Protein 2WCB (pdb70)

Foldseek 3Di:
DDPVVVVVVVLVVLQQVQQCPDDHSFKHFLQSQCVSCCPPCVVLLVQDPDVVLVCVLSPPCVPRRRDIGGVVVVVVSVVSSVVSVVVVVPDD/DDPVVVVVVVLVVLQQVQLCPDDHSFWAFLVSQVVSCCPVCVPLVVQQPDCVLVCVLSPPSPPPRVDIGGVVNVVVSVVSSVVSVVVSVVD

Solvent-accessible surface area: 10183 Å² total; per-residue (Å²): 97,28,153,2,5,93,35,2,88,12,0,3,90,14,0,36,94,7,0,82,136,148,77,146,119,40,30,1,19,18,16,24,1,72,106,0,1,63,138,18,3,40,61,17,33,165,71,21,104,78,66,64,40,46,91,90,2,48,139,35,7,102,66,98,84,88,90,98,1,69,10,85,80,1,7,65,18,7,23,31,2,1,122,14,16,24,173,66,59,85,146,212,103,29,158,3,15,92,34,1,92,7,0,0,77,8,0,30,84,30,1,88,173,129,82,107,114,26,28,1,34,16,38,19,0,40,122,0,1,82,140,17,3,44,40,16,32,162,55,18,104,87,146,61,37,43,84,90,0,53,130,40,10,130,55,93,99,121,98,93,0,72,9,87,70,1,4,64,17,6,24,35,1,0,117,14,14,19,139,80,72,77,115

B-factor: mean 14.99, std 5.26, range [2.0, 58.55]

Secondary structure (DSSP, 8-state):
--HHHHHHHHHHHHHHHHHTSSSSTTEEEHHHHHHHHHHHTHHHHHH---HHHHHHHHTTSSSSTTSEEEHHHHHHHHHHHHHHHHHHHT--/--HHHHHHHHHHHHHHHHHTSSSSTT-B-HHHHHHHHHHHTHHHHHT-S-HHHHHHHTTTTTS-TTS-B-HHHHHHHHHHHHHHHHHHHT-

Nearest PDB structures (foldseek):
  2wcb-assembly1_B  TM=9.880E-01  e=2.697E-14  Homo sapiens
  2wc8-assembly2_C  TM=9.988E-01  e=9.626E-14  Homo sapiens
  2wc8-assembly1_B  TM=8.981E-01  e=1.151E-12  Homo sapiens
  2llt-assembly1_B  TM=8.114E-01  e=7.201E-06  Homo sapiens
  2llu-assembly1_A  TM=7.483E-01  e=4.062E-06  Homo sapiens

Radius of gyration: 16.69 Å; Cα contacts (8 Å, |Δi|>4): 204; chains: 2; bounding box: 38×44×40 Å

Structure (mmCIF, N/CA/C/O backbone):
data_2WCB
#
_entry.id   2WCB
#
_cell.length_a   83.696
_cell.length_b   83.743
_cell.length_c   155.540
_cell.angle_alpha   90.00
_cell.angle_beta   90.00
_cell.angle_gamma   90.00
#
_s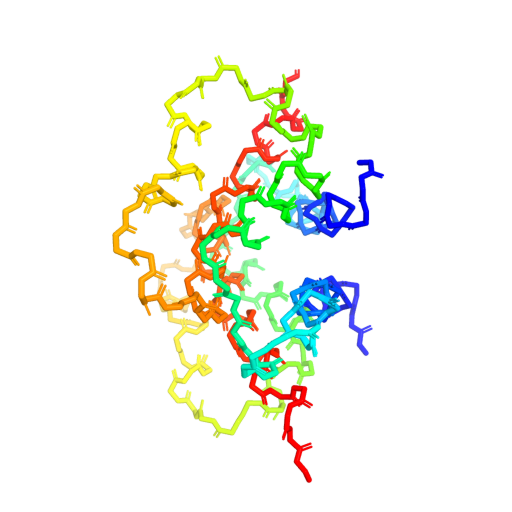ymmetry.space_group_name_H-M   'F 2 2 2'
#
loop_
_entity.id
_entity.type
_entity.pdbx_description
1 polymer 'PROTEIN S100-A12'
2 non-polymer 'ZINC ION'
3 non-polymer 'SODIUM ION'
4 water water
#
loop_
_atom_site.group_PDB
_atom_site.id
_atom_site.type_symbol
_atom_site.label_atom_id
_atom_site.label_alt_id
_atom_site.label_comp_id
_atom_site.label_asym_id
_atom_site.label_entity_id
_atom_site.label_seq_id
_atom_site.pdbx_PDB_ins_code
_atom_site.Cartn_x
_atom_site.Cartn_y
_atom_site.Cartn_z
_atom_site.occupancy
_atom_site.B_iso_or_equiv
_atom_site.auth_seq_id
_atom_site.auth_comp_id
_atom_site.auth_asym_id
_atom_site.auth_atom_id
_atom_site.pdbx_PDB_model_num
ATOM 1 N N . SER A 1 4 ? 12.491 16.828 8.395 1.00 17.28 0 SER A N 1
ATOM 2 C CA . SER A 1 4 ? 12.663 18.315 8.346 1.00 16.56 0 SER A CA 1
ATOM 3 C C . SER A 1 4 ? 13.106 19.036 9.637 1.00 14.59 0 SER A C 1
ATOM 4 O O . SER A 1 4 ? 13.822 19.997 9.503 1.00 15.45 0 SER A O 1
ATOM 7 N N . THR A 1 5 ? 12.682 18.661 10.854 1.00 12.72 1 THR A N 1
ATOM 8 C CA . THR A 1 5 ? 13.331 19.233 12.055 1.00 11.81 1 THR A CA 1
ATOM 9 C C . THR A 1 5 ? 14.659 18.485 12.277 1.00 11.40 1 THR A C 1
ATOM 10 O O . THR A 1 5 ? 14.912 17.431 11.650 1.00 9.98 1 THR A O 1
ATOM 14 N N . LYS A 1 6 ? 15.501 19.011 13.157 1.00 10.90 2 LYS A N 1
ATOM 15 C CA . LYS A 1 6 ? 16.767 18.338 13.462 1.00 11.01 2 LYS A CA 1
ATOM 16 C C . LYS A 1 6 ? 16.547 16.914 14.062 1.00 11.23 2 LYS A C 1
ATOM 17 O O . LYS A 1 6 ? 17.211 15.932 13.684 1.00 11.82 2 LYS A O 1
ATOM 23 N N . LEU A 1 7 ? 15.528 16.775 14.920 1.00 9.74 3 LEU A N 1
ATOM 24 C CA . LEU A 1 7 ? 15.188 15.520 15.489 1.00 11.16 3 LEU A CA 1
ATOM 25 C C . LEU A 1 7 ? 14.782 14.527 14.357 1.00 12.47 3 LEU A C 1
ATOM 26 O O . LEU A 1 7 ? 15.196 13.349 14.405 1.00 10.74 3 LEU A O 1
ATOM 31 N N . GLU A 1 8 ? 13.818 14.967 13.505 1.00 11.99 4 GLU A N 1
ATOM 32 C CA . GLU A 1 8 ? 13.411 14.225 12.317 1.00 13.19 4 GLU A CA 1
ATOM 33 C C . GLU A 1 8 ? 14.560 13.791 11.415 1.00 12.92 4 GLU A C 1
ATOM 34 O O . GLU A 1 8 ? 14.555 12.654 10.947 1.00 12.50 4 GLU A O 1
ATOM 40 N N . GLU A 1 9 ? 15.575 14.653 11.247 1.00 11.59 5 GLU A N 1
ATOM 41 C CA . GLU A 1 9 ? 16.782 14.276 10.487 1.00 12.85 5 GLU A CA 1
ATOM 42 C C . GLU A 1 9 ? 17.578 13.102 11.121 1.00 10.98 5 GLU A C 1
ATOM 43 O O . GLU A 1 9 ? 18.122 12.235 10.423 1.00 10.48 5 GLU A O 1
ATOM 49 N N . HIS A 1 10 ? 17.630 13.066 12.445 1.00 11.40 6 HIS A N 1
ATOM 50 C CA . HIS A 1 10 ? 18.251 11.964 13.134 1.00 10.46 6 HIS A CA 1
ATOM 51 C C . HIS A 1 10 ? 17.403 10.689 12.942 1.00 10.07 6 HIS A C 1
ATOM 52 O O . HIS A 1 10 ? 17.884 9.609 12.676 1.00 9.72 6 HIS A O 1
ATOM 59 N N . LEU A 1 11 ? 16.096 10.819 12.934 1.00 10.70 7 LEU A N 1
ATOM 60 C CA . LEU A 1 11 ? 15.330 9.612 12.719 1.00 11.42 7 LEU A CA 1
ATOM 61 C C . LEU A 1 11 ? 15.544 9.079 11.296 1.00 11.95 7 LEU A C 1
ATOM 62 O O . LEU A 1 11 ? 15.694 7.863 11.075 1.00 12.45 7 LEU A O 1
ATOM 67 N N A GLU A 1 12 ? 15.566 10.022 10.360 0.50 11.90 8 GLU A N 1
ATOM 68 N N B GLU A 1 12 ? 15.553 9.968 10.320 0.50 12.09 8 GLU A N 1
ATOM 69 C CA A GLU A 1 12 ? 15.743 9.797 8.947 0.50 11.99 8 GLU A CA 1
ATOM 70 C CA B GLU A 1 12 ? 15.701 9.552 8.955 0.50 12.53 8 GLU A CA 1
ATOM 71 C C A GLU A 1 12 ? 17.057 9.077 8.690 0.50 11.28 8 GLU A C 1
ATOM 72 C C B GLU A 1 12 ? 17.064 8.928 8.772 0.50 11.48 8 GLU A C 1
ATOM 73 O O A GLU A 1 12 ? 17.156 8.209 7.828 0.50 10.87 8 GLU A O 1
ATOM 74 O O B GLU A 1 12 ? 17.203 7.955 8.054 0.50 11.17 8 GLU A O 1
ATOM 85 N N . GLY A 1 13 ? 18.055 9.488 9.445 1.00 11.46 9 GLY A N 1
ATOM 86 C CA . GLY A 1 13 ? 19.420 9.020 9.298 1.00 11.43 9 GLY A CA 1
ATOM 87 C C . GLY A 1 13 ? 19.579 7.603 9.796 1.00 11.95 9 GLY A C 1
ATOM 88 O O . GLY A 1 13 ? 20.260 6.805 9.155 1.00 14.48 9 GLY A O 1
ATOM 89 N N . ILE A 1 14 ? 18.913 7.289 10.907 1.00 12.50 10 ILE A N 1
ATOM 90 C CA . ILE A 1 14 ? 18.945 6.000 11.514 1.00 12.80 10 ILE A CA 1
ATOM 91 C C . ILE A 1 14 ? 18.259 4.992 10.532 1.00 13.89 10 ILE A C 1
ATOM 92 O O . ILE A 1 14 ? 18.748 3.872 10.285 1.00 13.32 10 ILE A O 1
ATOM 97 N N . VAL A 1 15 ? 17.130 5.401 9.980 1.00 13.01 11 VAL A N 1
ATOM 98 C CA . VAL A 1 15 ? 16.472 4.595 8.934 1.00 13.47 11 VAL A CA 1
ATOM 99 C C . VAL A 1 15 ? 17.333 4.375 7.717 1.00 13.04 11 VAL A C 1
ATOM 100 O O . VAL A 1 15 ? 17.406 3.254 7.181 1.00 14.93 11 VAL A O 1
ATOM 104 N N . ASN A 1 16 ? 18.053 5.411 7.307 1.00 14.19 12 ASN A N 1
ATOM 105 C CA . ASN A 1 16 ? 18.980 5.297 6.202 1.00 14.59 12 ASN A CA 1
ATOM 106 C C . ASN A 1 16 ? 20.077 4.275 6.473 1.00 15.54 12 ASN A C 1
ATOM 107 O O . ASN A 1 16 ? 20.354 3.414 5.617 1.00 15.00 12 ASN A O 1
ATOM 112 N N . ILE A 1 17 ? 20.715 4.374 7.649 1.00 15.36 13 ILE A N 1
ATOM 113 C CA . ILE A 1 17 ? 21.716 3.428 8.030 1.00 15.46 13 ILE A CA 1
ATOM 114 C C . ILE A 1 17 ? 21.209 1.988 8.004 1.00 14.92 13 ILE A C 1
ATOM 115 O O . ILE A 1 17 ? 21.830 1.139 7.412 1.00 14.91 13 ILE A O 1
ATOM 120 N N . PHE A 1 18 ? 20.077 1.721 8.618 1.00 13.79 14 PHE A N 1
ATOM 121 C CA . PHE A 1 18 ? 19.456 0.407 8.541 1.00 14.21 14 PHE A CA 1
ATOM 122 C C . PHE A 1 18 ? 19.348 -0.072 7.101 1.00 13.68 14 PHE A C 1
ATOM 123 O O . PHE A 1 18 ? 19.769 -1.197 6.772 1.00 12.77 14 PHE A O 1
ATOM 131 N N . HIS A 1 19 ? 18.842 0.797 6.228 1.00 13.62 15 HIS A N 1
ATOM 132 C CA . HIS A 1 19 ? 18.650 0.459 4.836 1.00 13.62 15 HIS A CA 1
ATOM 133 C C . HIS A 1 19 ? 19.898 0.119 4.077 1.00 13.96 15 HIS A C 1
ATOM 134 O O . HIS A 1 19 ? 19.855 -0.722 3.192 1.00 13.51 15 HIS A O 1
ATOM 141 N N A GLN A 1 20 ? 20.993 0.780 4.430 0.50 13.71 16 GLN A N 1
ATOM 142 N N B GLN A 1 20 ? 21.000 0.798 4.398 0.50 13.58 16 GLN A N 1
ATOM 143 C CA A GLN A 1 20 ? 22.255 0.545 3.794 0.50 13.96 16 GLN A CA 1
ATOM 144 C CA B GLN A 1 20 ? 22.253 0.521 3.742 0.50 13.71 16 GLN A CA 1
ATOM 145 C C A GLN A 1 20 ? 22.755 -0.882 4.017 0.50 14.14 16 GLN A C 1
ATOM 146 C C B GLN A 1 20 ? 22.589 -0.962 3.902 0.50 14.01 16 GLN A C 1
ATOM 147 O O A GLN A 1 20 ? 23.623 -1.335 3.293 0.50 13.83 16 GLN A O 1
ATOM 148 O O B GLN A 1 20 ? 23.120 -1.561 2.981 0.50 14.09 16 GLN A O 1
ATOM 159 N N . TYR A 1 21 ? 22.241 -1.541 5.054 1.00 14.13 17 TYR A N 1
ATOM 160 C CA . TYR A 1 21 ? 22.510 -2.974 5.328 1.00 14.03 17 TYR A CA 1
ATOM 161 C C . TYR A 1 21 ? 21.378 -3.885 4.897 1.00 13.20 17 TYR A C 1
ATOM 162 O O . TYR A 1 21 ? 21.630 -4.961 4.359 1.00 13.13 17 TYR A O 1
ATOM 171 N N . SER A 1 22 ? 20.137 -3.488 5.140 1.00 13.02 18 SER A N 1
ATOM 172 C CA . SER A 1 22 ? 19.023 -4.347 4.755 1.00 13.46 18 SER A CA 1
ATOM 173 C C . SER A 1 22 ? 18.932 -4.604 3.223 1.00 12.90 18 SER A C 1
ATOM 174 O O . SER A 1 22 ? 18.562 -5.708 2.811 1.00 13.40 18 SER A O 1
ATOM 177 N N . VAL A 1 23 ? 19.305 -3.633 2.383 1.00 12.35 19 VAL A N 1
ATOM 178 C CA . VAL A 1 23 ? 19.142 -3.783 0.935 1.00 12.70 19 VAL A CA 1
ATOM 179 C C . VAL A 1 23 ? 20.150 -4.712 0.296 1.00 11.09 19 VAL A C 1
ATOM 180 O O . VAL A 1 23 ? 19.945 -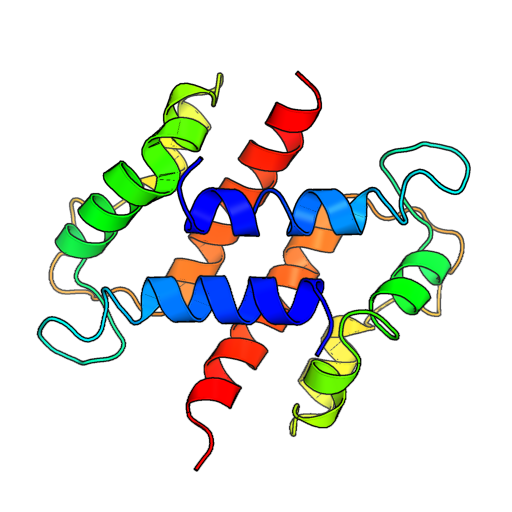5.128 -0.836 1.00 10.69 19 VAL A O 1
ATOM 184 N N . ARG A 1 24 ? 21.256 -4.984 0.994 1.00 10.21 20 ARG A N 1
ATOM 185 C CA . ARG A 1 24 ? 22.388 -5.628 0.388 1.00 12.39 20 ARG A CA 1
ATOM 186 C C . ARG A 1 24 ? 22.035 -7.006 -0.180 1.00 10.80 20 ARG A C 1
ATOM 187 O O . ARG A 1 24 ? 22.427 -7.298 -1.277 1.00 9.94 20 ARG A O 1
ATOM 195 N N . LYS A 1 25 ? 21.267 -7.797 0.578 1.00 11.08 21 LYS A N 1
ATOM 196 C CA . LYS A 1 25 ? 20.901 -9.170 0.220 1.00 11.87 21 LYS A CA 1
ATOM 197 C C . LYS A 1 25 ? 19.430 -9.438 0.348 1.00 11.58 21 LYS A C 1
ATOM 198 O O . LYS A 1 25 ? 18.798 -8.901 1.236 1.00 10.68 21 LYS A O 1
ATOM 204 N N . GLY A 1 26 ? 18.905 -10.269 -0.553 1.00 11.53 22 GLY A N 1
ATOM 205 C CA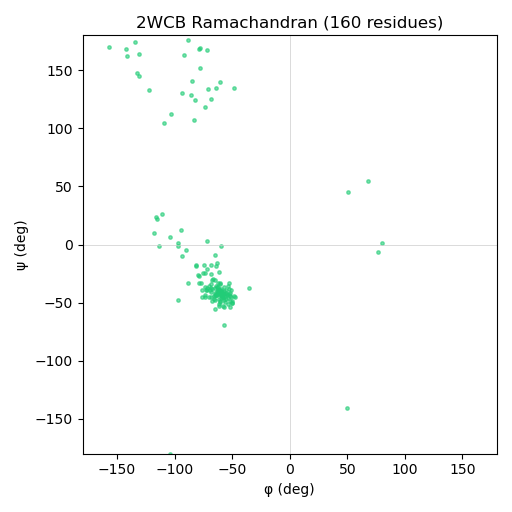 . GLY A 1 26 ? 17.542 -10.769 -0.461 1.00 11.60 22 GLY A CA 1
ATOM 206 C C . GLY A 1 26 ? 16.533 -9.654 -0.322 1.00 11.64 22 GLY A C 1
ATOM 207 O O . GLY A 1 26 ? 16.596 -8.663 -1.045 1.00 10.68 22 GLY A O 1
ATOM 208 N N A HIS A 1 27 ? 15.589 -9.829 0.600 0.50 11.66 23 HIS A N 1
ATOM 209 N N B HIS A 1 27 ? 15.588 -9.819 0.606 0.50 11.60 23 HIS A N 1
ATOM 210 C CA A HIS A 1 27 ? 14.554 -8.857 0.842 0.50 12.06 23 HIS A CA 1
ATOM 211 C CA B HIS A 1 27 ? 14.563 -8.826 0.842 0.50 11.98 23 HIS A CA 1
ATOM 212 C C A HIS A 1 27 ? 15.183 -7.519 1.287 0.50 11.52 23 HIS A C 1
ATOM 213 C C B HIS A 1 27 ? 15.209 -7.510 1.306 0.50 11.45 23 HIS A C 1
ATOM 214 O O A HIS A 1 27 ? 16.051 -7.508 2.167 0.50 11.27 23 HIS A O 1
ATOM 215 O O B HIS A 1 27 ? 16.044 -7.516 2.220 0.50 11.21 23 HIS A O 1
ATOM 228 N N A PHE A 1 28 ? 14.799 -6.406 0.663 0.50 11.68 24 PHE A N 1
ATOM 229 N N B PHE A 1 28 ? 14.867 -6.397 0.665 0.50 11.63 24 PHE A N 1
ATOM 230 C CA A PHE A 1 28 ? 15.485 -5.129 0.969 0.50 11.78 24 PHE A CA 1
ATOM 231 C CA B PHE A 1 28 ? 15.546 -5.128 0.994 0.50 11.74 24 PHE A CA 1
ATOM 232 C C A PHE A 1 28 ? 15.205 -4.564 2.356 0.50 11.37 24 PHE A C 1
ATOM 233 C C B PHE A 1 28 ? 15.226 -4.569 2.375 0.50 11.34 24 PHE A C 1
ATOM 234 O O A PHE A 1 28 ? 15.915 -3.683 2.785 0.50 11.10 24 PHE A O 1
ATOM 235 O O B PHE A 1 28 ? 15.930 -3.693 2.821 0.50 11.15 24 PHE A O 1
ATOM 250 N N . ASP A 1 29 ? 14.177 -5.053 3.046 1.00 11.24 25 ASP A N 1
ATOM 251 C CA . ASP A 1 29 ? 13.788 -4.504 4.359 1.00 11.09 25 ASP A CA 1
ATOM 252 C C . ASP A 1 29 ? 14.061 -5.356 5.604 1.00 10.90 25 ASP A C 1
ATOM 253 O O . ASP A 1 29 ? 13.571 -5.021 6.692 1.00 10.45 25 ASP A O 1
ATOM 258 N N . THR A 1 30 ? 14.775 -6.466 5.425 1.00 9.84 26 THR A N 1
ATOM 259 C CA . THR A 1 30 ? 15.230 -7.284 6.556 1.00 10.53 26 THR A CA 1
ATOM 260 C C . THR A 1 30 ? 16.691 -7.575 6.379 1.00 10.70 26 THR A C 1
ATOM 261 O O . THR A 1 30 ? 17.247 -7.383 5.305 1.00 10.54 26 THR A O 1
ATOM 265 N N . LEU A 1 31 ? 17.350 -8.013 7.444 1.00 11.42 27 LEU A N 1
ATOM 266 C CA . LEU A 1 31 ? 18.731 -8.443 7.322 1.00 11.59 27 LEU A CA 1
ATOM 267 C C . LEU A 1 31 ? 18.924 -9.661 8.209 1.00 11.81 27 LEU A C 1
ATOM 268 O O . LEU A 1 31 ? 18.115 -9.927 9.116 1.00 11.79 27 LEU A O 1
ATOM 273 N N . SER A 1 32 ? 19.992 -10.395 7.938 1.00 11.79 28 SER A N 1
ATOM 274 C CA . SER A 1 32 ? 20.297 -11.588 8.714 1.00 12.22 28 SER A CA 1
ATOM 275 C C . SER A 1 32 ? 20.914 -11.170 10.044 1.00 12.91 28 SER A C 1
ATOM 276 O O . SER A 1 32 ? 21.583 -10.109 10.144 1.00 12.98 28 SER A O 1
ATOM 279 N N . LYS A 1 33 ? 20.713 -12.025 11.038 1.00 13.22 29 LYS A N 1
ATOM 280 C CA . LYS A 1 33 ? 21.297 -11.815 12.357 1.00 14.30 29 LYS A CA 1
ATOM 281 C C . LYS A 1 33 ? 22.795 -11.598 12.206 1.00 13.61 29 LYS A C 1
ATOM 282 O O . LYS A 1 33 ? 23.362 -10.747 12.882 1.00 13.83 29 LYS A O 1
ATOM 288 N N . GLY A 1 34 ? 23.424 -12.336 11.296 1.00 13.90 30 GLY A N 1
ATOM 289 C CA . GLY A 1 34 ? 24.848 -12.162 10.996 1.00 13.24 30 GLY A CA 1
ATOM 290 C C . GLY A 1 34 ? 25.183 -10.787 10.423 1.00 13.91 30 GLY A C 1
ATOM 291 O O . GLY A 1 34 ? 26.185 -10.165 10.821 1.00 13.39 30 GLY A O 1
ATOM 292 N N . GLU A 1 35 ? 24.358 -10.297 9.498 1.00 12.91 31 GLU A N 1
ATOM 293 C CA . GLU A 1 35 ? 24.526 -8.939 8.960 1.00 13.81 31 GLU A CA 1
ATOM 294 C C . GLU A 1 35 ? 24.328 -7.875 10.062 1.00 13.26 31 GLU A C 1
ATOM 295 O O . GLU A 1 35 ? 25.086 -6.917 10.141 1.00 13.84 31 GLU A O 1
ATOM 301 N N . LEU A 1 36 ? 23.302 -8.066 10.886 1.00 13.15 32 LEU A N 1
ATOM 302 C CA . LEU A 1 36 ? 23.016 -7.186 12.030 1.00 13.23 32 LEU A CA 1
ATOM 303 C C . LEU A 1 36 ? 24.176 -7.110 13.035 1.00 13.12 32 LEU A C 1
ATOM 304 O O . LEU A 1 36 ? 24.443 -6.052 13.573 1.00 12.81 32 LEU A O 1
ATOM 309 N N . LYS A 1 37 ? 24.802 -8.236 13.317 1.00 12.30 33 LYS A N 1
ATOM 310 C CA . LYS A 1 37 ? 26.049 -8.272 14.096 1.00 13.07 33 LYS A CA 1
ATOM 311 C C . LYS A 1 37 ? 27.183 -7.440 13.449 1.00 13.24 33 LYS A C 1
ATOM 312 O O . LYS A 1 37 ? 27.912 -6.706 14.138 1.00 12.73 33 LYS A O 1
ATOM 318 N N . GLN A 1 38 ? 27.308 -7.532 12.134 1.00 12.53 34 GLN A N 1
ATOM 319 C CA . GLN A 1 38 ? 28.248 -6.685 11.408 1.00 13.50 34 GLN A CA 1
ATOM 320 C C . GLN A 1 38 ? 27.925 -5.180 11.554 1.00 13.48 34 GLN A C 1
ATOM 321 O O . GLN A 1 38 ? 28.832 -4.358 11.703 1.00 13.79 34 GLN A O 1
ATOM 327 N N . LEU A 1 39 ? 26.637 -4.848 11.504 1.00 12.68 35 LEU A N 1
ATOM 328 C CA . LEU A 1 39 ? 26.169 -3.477 11.598 1.00 13.11 35 LEU A CA 1
ATOM 329 C C . LEU A 1 39 ? 26.503 -2.934 12.977 1.00 13.43 35 LEU A C 1
ATOM 330 O O . LEU A 1 39 ? 27.159 -1.913 13.087 1.00 15.04 35 LEU A O 1
ATOM 335 N N . LEU A 1 40 ? 26.052 -3.638 14.014 1.00 13.30 36 LEU A N 1
ATOM 336 C CA . LEU A 1 40 ? 26.268 -3.252 15.407 1.00 12.68 36 LEU A CA 1
ATOM 337 C C . LEU A 1 40 ? 27.755 -3.124 15.734 1.00 13.31 36 LEU A C 1
ATOM 338 O O . LEU A 1 40 ? 28.159 -2.145 16.347 1.00 13.70 36 LEU A O 1
ATOM 343 N N A THR A 1 41 ? 28.546 -4.105 15.319 0.50 13.44 37 THR A N 1
ATOM 344 N N B THR A 1 41 ? 28.541 -4.113 15.320 0.50 13.04 37 THR A N 1
ATOM 345 C CA A THR A 1 41 ? 29.986 -4.107 15.604 0.50 13.96 37 THR A CA 1
ATOM 346 C CA B THR A 1 41 ? 29.996 -4.141 15.566 0.50 13.14 37 THR A CA 1
ATOM 347 C C A THR A 1 41 ? 30.724 -2.942 14.935 0.50 14.11 37 THR A C 1
ATOM 348 C C B THR A 1 41 ? 30.712 -2.942 14.939 0.50 13.72 37 THR A C 1
ATOM 349 O O A THR A 1 41 ? 31.672 -2.397 15.510 0.50 14.30 37 THR A O 1
ATOM 350 O O B THR A 1 41 ? 31.628 -2.374 15.546 0.50 13.96 37 THR A O 1
ATOM 357 N N . LYS A 1 42 ? 30.282 -2.541 13.742 1.00 13.84 38 LYS A N 1
ATOM 358 C CA . LYS A 1 42 ? 30.875 -1.394 13.073 1.00 13.95 38 LYS A CA 1
ATOM 359 C C . LYS A 1 42 ? 30.169 -0.065 13.451 1.00 12.59 38 LYS A C 1
ATOM 360 O O . LYS A 1 42 ? 30.817 0.891 13.809 1.00 12.76 38 LYS A O 1
ATOM 366 N N . GLU A 1 43 ? 28.849 0.021 13.409 1.00 11.35 39 GLU A N 1
ATOM 367 C CA . GLU A 1 43 ? 28.289 1.347 13.502 1.00 11.27 39 GLU A CA 1
ATOM 368 C C . GLU A 1 43 ? 28.210 1.836 14.952 1.00 10.37 39 GLU A C 1
ATOM 369 O O . GLU A 1 43 ? 28.031 3.022 15.179 1.00 11.62 39 GLU A O 1
ATOM 375 N N . LEU A 1 44 ? 28.276 0.912 15.911 1.00 10.21 40 LEU A N 1
ATOM 376 C CA . LEU A 1 44 ? 28.279 1.232 17.333 1.00 10.99 40 LEU A CA 1
ATOM 377 C C . LEU A 1 44 ? 29.625 0.934 17.957 1.00 12.30 40 LEU A C 1
ATOM 378 O O . LEU A 1 44 ? 29.704 0.746 19.168 1.00 13.50 40 LEU A O 1
ATOM 383 N N . ALA A 1 45 ? 30.680 0.976 17.159 1.00 14.00 41 ALA A N 1
ATOM 384 C CA . ALA A 1 45 ? 32.029 0.598 17.643 1.00 14.63 41 ALA A CA 1
ATOM 385 C C . ALA A 1 45 ? 32.457 1.332 18.934 1.00 16.03 41 ALA A C 1
ATOM 386 O O . ALA A 1 45 ? 33.032 0.724 19.861 1.00 15.53 41 ALA A O 1
ATOM 388 N N . ASN A 1 46 ? 32.219 2.639 19.002 1.00 16.56 42 ASN A N 1
ATOM 389 C CA . ASN A 1 46 ? 32.748 3.394 20.134 1.00 16.23 42 ASN A CA 1
ATOM 390 C C . ASN A 1 46 ? 31.758 3.362 21.261 1.00 15.98 42 ASN A C 1
ATOM 391 O O . ASN A 1 46 ? 32.141 3.327 22.426 1.00 15.70 42 ASN A O 1
ATOM 396 N N . THR A 1 47 ? 30.478 3.330 20.921 1.00 16.61 43 THR A N 1
ATOM 397 C CA . THR A 1 47 ? 29.455 3.173 21.925 1.00 17.75 43 THR A CA 1
ATOM 398 C C . THR A 1 47 ? 29.775 1.942 22.766 1.00 18.26 43 THR A C 1
ATOM 399 O O . THR A 1 47 ? 29.704 1.995 23.995 1.00 18.75 43 THR A O 1
ATOM 403 N N . ILE A 1 48 ? 30.187 0.865 22.098 1.00 18.30 44 ILE A N 1
ATOM 404 C CA . ILE A 1 48 ? 30.430 -0.414 22.731 1.00 19.17 44 ILE A CA 1
ATOM 405 C C . ILE A 1 48 ? 31.600 -0.312 23.702 1.00 19.44 44 ILE A C 1
ATOM 406 O O . ILE A 1 48 ? 31.498 -0.774 24.833 1.00 20.00 44 ILE A O 1
ATOM 411 N N . LYS A 1 49 ? 32.695 0.299 23.254 1.00 20.14 45 LYS A N 1
ATOM 412 C CA . LYS A 1 49 ? 33.881 0.500 24.108 1.00 20.87 45 LYS A CA 1
ATOM 413 C C . LYS A 1 49 ? 33.529 1.289 25.374 1.00 20.62 45 LYS A C 1
ATOM 414 O O . LYS A 1 49 ? 33.910 0.900 26.462 1.00 20.46 45 LYS A O 1
ATOM 420 N N . ASN A 1 50 ? 32.777 2.371 25.222 1.00 20.98 46 ASN A N 1
ATOM 421 C CA . ASN A 1 50 ? 32.408 3.221 26.358 1.00 21.12 46 ASN A CA 1
ATOM 422 C C . ASN A 1 50 ? 31.431 2.553 27.345 1.00 21.44 46 ASN A C 1
ATOM 423 O O . ASN A 1 50 ? 31.262 3.022 28.473 1.00 21.04 46 ASN A O 1
ATOM 428 N N . ILE A 1 51 ? 30.760 1.482 26.927 1.00 22.09 47 ILE A N 1
ATOM 429 C CA . ILE A 1 51 ? 29.835 0.791 27.826 1.00 21.93 47 ILE A CA 1
ATOM 430 C C . ILE A 1 51 ? 30.661 0.024 28.833 1.00 22.51 47 ILE A C 1
ATOM 431 O O . ILE A 1 51 ? 31.449 -0.864 28.456 1.00 22.32 47 ILE A O 1
ATOM 436 N N . LYS A 1 52 ? 30.496 0.379 30.115 1.00 22.78 48 LYS A N 1
ATOM 437 C CA . LYS A 1 52 ? 31.179 -0.314 31.214 1.00 23.32 48 LYS A CA 1
ATOM 438 C C . LYS A 1 52 ? 30.483 -1.637 31.549 1.00 23.53 48 LYS A C 1
ATOM 439 O O . LYS A 1 52 ? 31.150 -2.596 31.903 1.00 23.76 48 LYS A O 1
ATOM 441 N N . ASP A 1 53 ? 29.155 -1.699 31.405 1.00 23.78 49 ASP A N 1
ATOM 442 C CA . ASP A 1 53 ? 28.386 -2.895 31.806 1.00 24.01 49 ASP A CA 1
ATOM 443 C C . ASP A 1 53 ? 28.373 -3.999 30.715 1.00 23.97 49 ASP A C 1
ATOM 444 O O . ASP A 1 53 ? 27.678 -3.859 29.711 1.00 24.09 49 ASP A O 1
ATOM 449 N N . LYS A 1 54 ? 29.114 -5.088 30.942 1.00 23.91 50 LYS A N 1
ATOM 450 C CA . LYS A 1 54 ? 29.163 -6.239 30.016 1.00 23.74 50 LYS A CA 1
ATOM 451 C C . LYS A 1 54 ? 27.776 -6.800 29.666 1.00 23.73 50 LYS A C 1
ATOM 452 O O . LYS A 1 54 ? 27.548 -7.238 28.535 1.00 24.25 50 LYS A O 1
ATOM 454 N N . ALA A 1 55 ? 26.863 -6.787 30.638 1.00 23.26 51 ALA A N 1
ATOM 455 C CA . ALA A 1 55 ? 25.478 -7.225 30.434 1.00 22.98 51 ALA A CA 1
ATOM 456 C C . ALA A 1 55 ? 24.727 -6.395 29.388 1.00 22.68 51 ALA A C 1
ATOM 457 O O . ALA A 1 55 ? 23.996 -6.950 28.572 1.00 23.11 51 ALA A O 1
ATOM 459 N N . VAL A 1 56 ? 24.883 -5.071 29.412 1.00 22.44 52 VAL A N 1
ATOM 460 C CA . VAL A 1 56 ? 24.305 -4.225 28.347 1.00 22.12 52 VAL A CA 1
ATOM 461 C C . VAL A 1 56 ? 24.867 -4.615 26.984 1.00 21.42 52 VAL A C 1
ATOM 462 O O . VAL A 1 56 ? 24.115 -4.678 26.019 1.00 21.50 52 VAL A O 1
ATOM 466 N N . ILE A 1 57 ? 26.177 -4.869 26.912 1.00 21.29 53 ILE A N 1
ATOM 467 C CA . ILE A 1 57 ? 26.836 -5.318 25.673 1.00 20.73 53 ILE A CA 1
ATOM 468 C C . ILE A 1 57 ? 26.291 -6.666 25.203 1.00 20.80 53 ILE A C 1
ATOM 469 O O . ILE A 1 57 ? 26.088 -6.858 24.011 1.00 20.91 53 ILE A O 1
ATOM 474 N N . ASP A 1 58 ? 26.041 -7.581 26.136 1.00 20.56 54 ASP A N 1
ATOM 475 C CA . ASP A 1 58 ? 25.497 -8.900 25.792 1.00 20.47 54 ASP A CA 1
ATOM 476 C C . ASP A 1 58 ? 24.050 -8.747 25.272 1.00 20.29 54 ASP A C 1
ATOM 477 O O . ASP A 1 58 ? 23.634 -9.444 24.331 1.00 20.69 54 ASP A O 1
ATOM 482 N N . GLU A 1 59 ? 23.298 -7.829 25.879 1.00 19.68 55 GLU A N 1
ATOM 483 C CA . GLU A 1 59 ? 21.927 -7.518 25.448 1.00 20.04 55 GLU A CA 1
ATOM 484 C C . GLU A 1 59 ? 21.831 -7.033 23.965 1.00 19.79 55 GLU A C 1
ATOM 485 O O . GLU A 1 59 ? 20.933 -7.461 23.211 1.00 19.95 55 GLU A O 1
ATOM 491 N N . ILE A 1 60 ? 22.750 -6.142 23.573 1.00 19.41 56 ILE A N 1
ATOM 492 C CA . ILE A 1 60 ? 22.888 -5.660 22.192 1.00 19.16 56 ILE A CA 1
ATOM 493 C C . ILE A 1 60 ? 23.179 -6.815 21.188 1.00 19.42 56 ILE A C 1
ATOM 494 O O . ILE A 1 60 ? 22.696 -6.793 20.040 1.00 19.05 56 ILE A O 1
ATOM 499 N N . PHE A 1 61 ? 23.998 -7.781 21.611 1.00 19.34 57 PHE A N 1
ATOM 500 C CA . PHE A 1 61 ? 24.340 -8.943 20.768 1.00 19.74 57 PHE A CA 1
ATOM 501 C C . PHE A 1 61 ? 23.505 -10.184 21.053 1.00 19.56 57 PHE A C 1
ATOM 502 O O . PHE A 1 61 ? 23.695 -11.210 20.410 1.00 19.66 57 PHE A O 1
ATOM 510 N N . GLN A 1 62 ? 22.562 -10.087 21.986 1.00 19.71 58 GLN A N 1
ATOM 511 C CA . GLN A 1 62 ? 21.737 -11.236 22.363 1.00 20.26 58 GLN A CA 1
ATOM 512 C C . GLN A 1 62 ? 21.163 -11.952 21.126 1.00 19.45 58 GLN A C 1
ATOM 513 O O . GLN A 1 62 ? 20.694 -11.302 20.178 1.00 18.91 58 GLN A O 1
ATOM 519 N N . GLY A 1 63 ? 21.245 -13.283 21.144 1.00 19.27 59 GLY A N 1
ATOM 520 C CA . GLY A 1 63 ? 20.610 -14.133 20.138 1.00 18.90 59 GLY A CA 1
ATOM 521 C C . GLY A 1 63 ? 21.285 -14.218 18.777 1.00 18.63 59 GLY A C 1
ATOM 522 O O . GLY A 1 63 ? 20.882 -15.040 17.949 1.00 19.02 59 GLY A O 1
ATOM 523 N N . LEU A 1 64 ? 22.326 -13.421 18.545 1.00 18.38 60 LEU A N 1
ATOM 524 C CA . LEU A 1 64 ? 22.833 -13.205 17.180 1.00 18.49 60 LEU A CA 1
ATOM 525 C C . LEU A 1 64 ? 23.677 -14.350 16.618 1.00 18.77 60 LEU A C 1
ATOM 526 O O . LEU A 1 64 ? 23.623 -14.608 15.418 1.00 18.93 60 LEU A O 1
ATOM 531 N N . ASP A 1 65 ? 24.423 -15.049 17.466 1.00 19.02 61 ASP A N 1
ATOM 532 C CA . ASP A 1 65 ? 25.243 -16.176 16.994 1.00 19.88 61 ASP A CA 1
ATOM 533 C C . ASP A 1 65 ? 24.475 -17.473 16.774 1.00 20.17 61 ASP A C 1
ATOM 534 O O . ASP A 1 65 ? 24.904 -18.309 15.975 1.00 19.90 61 ASP A O 1
ATOM 539 N N . ALA A 1 66 ? 23.359 -17.657 17.474 1.00 20.77 62 ALA A N 1
ATOM 540 C CA . ALA A 1 66 ? 22.511 -18.830 17.234 1.00 21.19 62 ALA A CA 1
ATOM 541 C C . ALA A 1 66 ? 21.427 -18.426 16.232 1.00 21.53 62 ALA A C 1
ATOM 542 O O . ALA A 1 66 ? 20.785 -17.419 16.419 1.00 21.86 62 ALA A O 1
ATOM 544 N N . ASN A 1 67 ? 21.214 -19.194 15.165 1.00 21.99 63 ASN A N 1
ATOM 545 C CA . ASN A 1 67 ? 20.264 -18.788 14.110 1.00 22.06 63 ASN A CA 1
ATOM 546 C C . ASN A 1 67 ? 20.786 -17.566 13.338 1.00 21.57 63 ASN A C 1
ATOM 547 O O . ASN A 1 67 ? 20.106 -16.537 13.218 1.00 20.94 63 ASN A O 1
ATOM 552 N N . GLN A 1 68 ? 22.001 -17.696 12.818 1.00 20.63 64 GLN A N 1
ATOM 553 C CA . GLN A 1 68 ? 22.715 -16.564 12.247 1.00 19.68 64 GLN A CA 1
ATOM 554 C C . GLN A 1 68 ? 22.100 -16.135 10.900 1.00 18.88 64 GLN A C 1
ATOM 555 O O . GLN A 1 68 ? 22.258 -14.975 10.475 1.00 18.12 64 GLN A O 1
ATOM 561 N N . ASP A 1 69 ? 21.365 -17.039 10.248 1.00 17.62 65 ASP A N 1
ATOM 562 C CA . ASP A 1 69 ? 20.740 -16.731 8.955 1.00 17.46 65 ASP A CA 1
ATOM 563 C C . ASP A 1 69 ? 19.273 -16.311 9.100 1.00 17.43 65 ASP A C 1
ATOM 564 O O . ASP A 1 69 ? 18.633 -15.941 8.123 1.00 17.93 65 ASP A O 1
ATOM 566 N N . GLU A 1 70 ? 18.763 -16.314 10.329 1.00 17.20 66 GLU A N 1
ATOM 567 C CA . GLU A 1 70 ? 17.419 -15.808 10.626 1.00 17.24 66 GLU A CA 1
ATOM 568 C C . GLU A 1 70 ? 17.296 -14.332 10.267 1.00 16.51 66 GLU A C 1
ATOM 569 O O . GLU A 1 70 ? 18.229 -13.564 10.505 1.00 16.88 66 GLU A O 1
ATOM 575 N N . GLN A 1 71 ? 16.152 -13.939 9.705 1.00 15.53 67 GLN A N 1
ATOM 576 C CA . GLN A 1 71 ? 15.939 -12.561 9.286 1.00 15.10 67 GLN A CA 1
ATOM 577 C C . GLN A 1 71 ? 15.457 -11.690 10.457 1.00 14.88 67 GLN A C 1
ATOM 578 O O . GLN A 1 71 ? 14.669 -12.149 11.282 1.00 14.99 67 GLN A O 1
ATOM 584 N N . VAL A 1 72 ? 15.962 -10.453 10.501 1.00 14.24 68 VAL A N 1
ATOM 585 C CA . VAL A 1 72 ? 15.651 -9.434 11.522 1.00 14.49 68 VAL A CA 1
ATOM 586 C C . VAL A 1 72 ? 15.092 -8.201 10.804 1.00 14.03 68 VAL A C 1
ATOM 587 O O . VAL A 1 72 ? 15.642 -7.765 9.806 1.00 13.96 68 VAL A O 1
ATOM 591 N N . ASP A 1 73 ? 13.988 -7.658 11.294 1.00 13.54 69 ASP A N 1
ATOM 592 C CA . ASP A 1 73 ? 13.365 -6.543 10.633 1.00 13.18 69 ASP A CA 1
ATOM 593 C C . ASP A 1 73 ? 13.647 -5.218 11.376 1.00 12.66 69 ASP A C 1
ATOM 594 O O . ASP A 1 73 ? 14.333 -5.178 12.418 1.00 10.45 69 ASP A O 1
ATOM 599 N N . PHE A 1 74 ? 13.108 -4.136 10.837 1.00 12.84 70 PHE A N 1
ATOM 600 C CA . PHE A 1 74 ? 13.345 -2.822 11.405 1.00 12.09 70 PHE A CA 1
ATOM 601 C C . PHE A 1 74 ? 12.941 -2.758 12.895 1.00 13.08 70 PHE A C 1
ATOM 602 O O . PHE A 1 74 ? 13.623 -2.192 13.722 1.00 12.14 70 PHE A O 1
ATOM 610 N N . GLN A 1 75 ? 11.798 -3.316 13.225 1.00 12.94 71 GLN A N 1
ATOM 611 C CA . GLN A 1 75 ? 11.348 -3.307 14.584 1.00 14.64 71 GLN A CA 1
ATOM 612 C C . GLN A 1 75 ? 12.364 -3.895 15.586 1.00 14.15 71 GLN A C 1
ATOM 613 O O . GLN A 1 75 ? 12.582 -3.357 16.670 1.00 13.31 71 GLN A O 1
ATOM 619 N N . GLU A 1 76 ? 12.994 -4.993 15.219 1.00 14.05 72 GLU A N 1
ATOM 620 C CA . GLU A 1 76 ? 13.994 -5.565 16.091 1.00 15.35 72 GLU A CA 1
ATOM 621 C C . GLU A 1 76 ? 15.144 -4.580 16.189 1.00 14.08 72 GLU A C 1
ATOM 622 O O . GLU A 1 76 ? 15.718 -4.394 17.267 1.00 13.43 72 GLU A O 1
ATOM 628 N N . PHE A 1 77 ? 15.444 -3.927 15.070 1.00 13.46 73 PHE A N 1
ATOM 629 C CA . PHE A 1 77 ? 16.475 -2.916 15.047 1.00 13.42 73 PHE A CA 1
ATOM 630 C C . PHE A 1 77 ? 16.148 -1.704 15.958 1.00 12.25 73 PHE A C 1
ATOM 631 O O . PHE A 1 77 ? 17.027 -1.272 16.675 1.00 11.56 73 PHE A O 1
ATOM 639 N N . ILE A 1 78 ? 14.883 -1.267 15.977 1.00 11.10 74 ILE A N 1
ATOM 640 C CA . ILE A 1 78 ? 14.398 -0.217 16.920 1.00 10.95 74 ILE A CA 1
ATOM 641 C C . ILE A 1 78 ? 14.798 -0.563 18.376 1.00 11.26 74 ILE A C 1
ATOM 642 O O . ILE A 1 78 ? 15.375 0.276 19.088 1.00 11.13 74 ILE A O 1
ATOM 647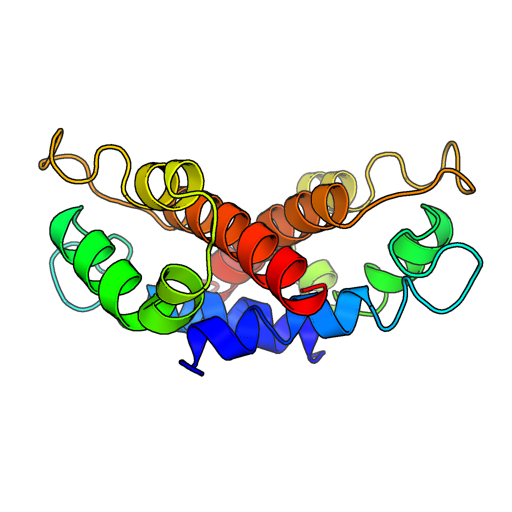 N N . SER A 1 79 ? 14.602 -1.821 18.772 1.00 11.18 75 SER A N 1
ATOM 648 C CA . SER A 1 79 ? 14.871 -2.268 20.154 1.00 11.49 75 SER A CA 1
ATOM 649 C C . SER A 1 79 ? 16.337 -2.075 20.463 1.00 10.51 75 SER A C 1
ATOM 650 O O . SER A 1 79 ? 16.717 -1.646 21.574 1.00 11.14 75 SER A O 1
ATOM 653 N N . LEU A 1 80 ? 17.177 -2.337 19.489 1.00 10.59 76 LEU A N 1
ATOM 654 C CA . LEU A 1 80 ? 18.606 -2.183 19.724 1.00 10.41 76 LEU A CA 1
ATOM 655 C C . LEU A 1 80 ? 18.959 -0.693 19.769 1.00 10.96 76 LEU A C 1
ATOM 656 O O . LEU A 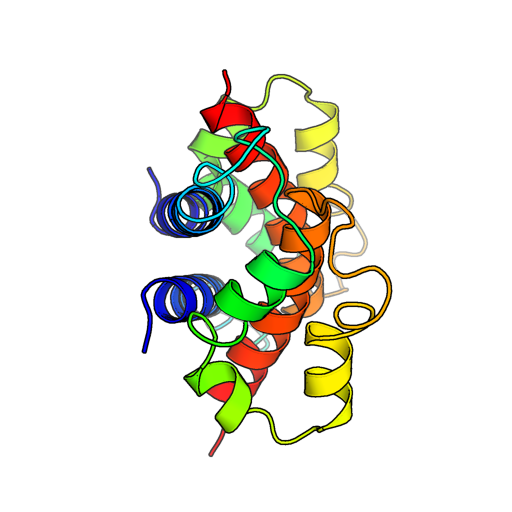1 80 ? 19.824 -0.272 20.570 1.00 9.19 76 LEU A O 1
ATOM 661 N N . VAL A 1 81 ? 18.287 0.095 18.926 1.00 10.76 77 VAL A N 1
ATOM 662 C CA . VAL A 1 81 ? 18.508 1.539 18.937 1.00 11.75 77 VAL A CA 1
ATOM 663 C C . VAL A 1 81 ? 18.152 2.108 20.337 1.00 11.45 77 VAL A C 1
ATOM 664 O O . VAL A 1 81 ? 18.882 2.918 20.877 1.00 11.90 77 VAL A O 1
ATOM 668 N N . ALA A 1 82 ? 17.050 1.660 20.911 1.00 10.75 78 ALA A N 1
ATOM 669 C CA . ALA A 1 82 ? 16.658 2.090 22.245 1.00 10.78 78 ALA A CA 1
ATOM 670 C C . ALA A 1 82 ? 17.730 1.772 23.298 1.00 11.37 78 ALA A C 1
ATOM 671 O O . ALA A 1 82 ? 18.038 2.617 24.139 1.00 11.66 78 ALA A O 1
ATOM 673 N N . ILE A 1 83 ? 18.290 0.561 23.252 1.00 11.20 79 ILE A N 1
ATOM 674 C CA . ILE A 1 83 ? 19.328 0.138 24.206 1.00 11.11 79 ILE A CA 1
ATOM 675 C C . ILE A 1 83 ? 20.529 1.085 24.023 1.00 10.21 79 ILE A C 1
ATOM 676 O O . ILE A 1 83 ? 21.113 1.638 24.987 1.00 10.29 79 ILE A O 1
ATOM 681 N N . ALA A 1 84 ? 20.879 1.282 22.774 1.00 9.57 80 ALA A N 1
ATOM 682 C CA . ALA A 1 84 ? 22.019 2.129 22.422 1.00 9.98 80 ALA A CA 1
ATOM 683 C C . ALA A 1 84 ? 21.807 3.617 22.831 1.00 9.93 80 ALA A C 1
ATOM 684 O O . ALA A 1 84 ? 22.748 4.267 23.293 1.00 9.60 80 ALA A O 1
ATOM 686 N N . LEU A 1 85 ? 20.579 4.105 22.729 1.00 10.55 81 LEU A N 1
ATOM 687 C CA . LEU A 1 85 ? 20.227 5.466 23.122 1.00 11.28 81 LEU A CA 1
ATOM 688 C C . LEU A 1 85 ? 20.407 5.641 24.645 1.00 12.48 81 LEU A C 1
ATOM 689 O O . LEU A 1 85 ? 20.940 6.670 25.093 1.00 12.55 81 LEU A O 1
ATOM 694 N N . LYS A 1 86 ? 19.952 4.644 25.435 1.00 11.06 82 LYS A N 1
ATOM 695 C CA . LYS A 1 86 ? 20.126 4.669 26.881 1.00 11.01 82 LYS A CA 1
ATOM 696 C C . LYS A 1 86 ? 21.617 4.799 27.226 1.00 10.00 82 LYS A C 1
ATOM 697 O O . LYS A 1 86 ? 22.005 5.631 28.035 1.00 8.79 82 LYS A O 1
ATOM 703 N N . ALA A 1 87 ? 22.439 3.980 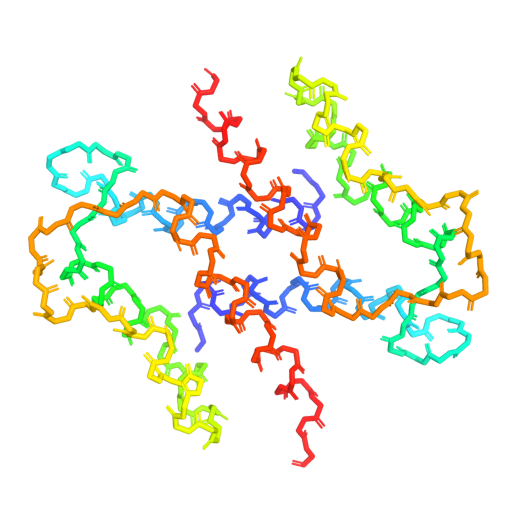26.592 1.00 10.13 83 ALA A N 1
ATOM 704 C CA . ALA A 1 87 ? 23.898 4.030 26.752 1.00 10.12 83 ALA A CA 1
ATOM 705 C C . ALA A 1 87 ? 24.553 5.348 26.343 1.00 10.12 83 ALA A C 1
ATOM 706 O O . ALA A 1 87 ? 25.445 5.872 27.042 1.00 10.54 83 ALA A O 1
ATOM 708 N N . ALA A 1 88 ? 24.203 5.824 25.171 1.00 10.28 84 ALA A N 1
ATOM 709 C CA . ALA A 1 88 ? 24.561 7.167 24.727 1.00 11.22 84 ALA A CA 1
ATOM 710 C C . ALA A 1 88 ? 24.222 8.255 25.779 1.00 9.87 84 ALA A C 1
ATOM 711 O O . ALA A 1 88 ? 25.089 9.039 26.130 1.00 10.11 84 ALA A O 1
ATOM 713 N N . HIS A 1 89 ? 23.000 8.264 26.293 1.00 10.94 85 HIS A N 1
ATOM 714 C CA . HIS A 1 89 ? 22.622 9.215 27.332 1.00 10.08 85 HIS A CA 1
ATOM 715 C C . HIS A 1 89 ? 23.537 9.117 28.596 1.00 11.55 85 HIS A C 1
ATOM 716 O O . HIS A 1 89 ? 24.244 10.110 29.013 1.00 10.33 85 HIS A O 1
ATOM 723 N N . TYR A 1 90 ? 23.641 7.885 29.134 1.00 10.42 86 TYR A N 1
ATOM 724 C CA . TYR A 1 90 ? 24.468 7.598 30.270 1.00 11.85 86 TYR A CA 1
ATOM 725 C C . TYR A 1 90 ? 25.862 8.179 30.119 1.00 11.02 86 TYR A C 1
ATOM 726 O O . TYR A 1 90 ? 26.360 8.840 31.003 1.00 9.29 86 TYR A O 1
ATOM 735 N N . HIS A 1 91 ? 26.430 7.992 28.941 1.00 11.55 87 HIS A N 1
ATOM 736 C CA . HIS A 1 91 ? 27.760 8.439 28.623 1.00 12.03 87 HIS A CA 1
ATOM 737 C C . HIS A 1 91 ? 27.928 9.999 28.415 1.00 11.23 87 HIS A C 1
ATOM 738 O O . HIS A 1 91 ? 28.985 10.518 28.580 1.00 9.86 87 HIS A O 1
ATOM 745 N N . THR A 1 92 ? 26.889 10.748 28.061 1.00 8.34 88 THR A N 1
ATOM 746 C CA . THR A 1 92 ? 27.029 12.221 28.046 1.00 8.62 88 THR A CA 1
ATOM 747 C C . THR A 1 92 ? 27.298 12.730 29.488 1.00 9.24 88 THR A C 1
ATOM 748 O O . THR A 1 92 ? 27.845 13.823 29.702 1.00 9.05 88 THR A O 1
ATOM 752 N N . HIS A 1 93 ? 27.006 11.934 30.516 1.00 9.09 89 HIS A N 1
ATOM 753 C CA . HIS A 1 93 ? 27.140 12.426 31.872 1.00 10.04 89 HIS A CA 1
ATOM 754 C C . HIS A 1 93 ? 28.363 11.897 32.581 1.00 11.27 89 HIS A C 1
ATOM 755 O O . HIS A 1 93 ? 28.527 12.165 33.764 1.00 11.91 89 HIS A O 1
ATOM 762 N N . LYS A 1 94 ? 29.199 11.186 31.820 1.00 11.40 90 LYS A N 1
ATOM 763 C CA . LYS A 1 94 ? 30.470 10.648 32.314 1.00 13.42 90 LYS A CA 1
ATOM 764 C C . LYS A 1 94 ? 31.394 11.800 32.701 1.00 15.12 90 LYS A C 1
ATOM 765 O O . LYS A 1 94 ? 31.559 12.755 31.908 1.00 14.44 90 LYS A O 1
ATOM 771 N N . GLU A 1 95 ? 32.032 11.686 33.875 1.00 17.39 91 GLU A N 1
ATOM 772 C CA . GLU A 1 95 ? 32.917 12.745 34.412 1.00 18.85 91 GLU A CA 1
ATOM 773 C C . GLU A 1 95 ? 34.332 12.255 34.349 1.00 18.55 91 GLU A C 1
ATOM 774 O O . GLU A 1 95 ? 34.621 11.379 33.524 1.00 19.66 91 GLU A O 1
ATOM 780 N N . SER B 1 4 ? 33.829 8.277 15.732 1.00 16.22 0 SER B N 1
ATOM 781 C CA . SER B 1 4 ? 32.314 8.373 15.893 1.00 17.31 0 SER B CA 1
ATOM 782 C C . SER B 1 4 ? 31.566 8.227 14.555 1.00 17.54 0 SER B C 1
ATOM 783 O O . SER B 1 4 ? 31.751 9.021 13.636 1.00 19.18 0 SER B O 1
ATOM 786 N N . THR B 1 5 ? 30.712 7.216 14.454 1.00 16.17 1 THR B N 1
ATOM 787 C CA . THR B 1 5 ? 30.054 6.897 13.221 1.00 16.20 1 THR B CA 1
ATOM 788 C C . THR B 1 5 ? 28.920 7.877 13.018 1.00 14.26 1 THR B C 1
ATOM 789 O O . THR B 1 5 ? 28.606 8.641 13.913 1.00 14.65 1 THR B O 1
ATOM 793 N N . LYS B 1 6 ? 28.350 7.875 11.830 1.00 14.60 2 LYS B N 1
ATOM 794 C CA . LYS B 1 6 ? 27.073 8.591 11.599 1.00 14.09 2 LYS B CA 1
ATOM 795 C C . LYS B 1 6 ? 25.924 8.119 12.518 1.00 15.52 2 LYS B C 1
ATOM 796 O O . LYS B 1 6 ? 25.162 8.939 13.073 1.00 13.91 2 LYS B O 1
ATOM 802 N N . LEU B 1 7 ? 25.802 6.804 12.683 1.00 14.99 3 LEU B N 1
ATOM 803 C CA . LEU B 1 7 ? 24.875 6.274 13.648 1.00 15.01 3 LEU B CA 1
ATOM 804 C C . LEU B 1 7 ? 25.170 6.790 15.054 1.00 12.58 3 LEU B C 1
ATOM 805 O O . LEU B 1 7 ? 24.274 7.191 15.714 1.00 12.94 3 LEU B O 1
ATOM 810 N N . GLU B 1 8 ? 26.417 6.833 15.550 1.00 9.48 4 GLU B N 1
ATOM 811 C CA . GLU B 1 8 ? 26.631 7.359 16.874 1.00 9.79 4 GLU B CA 1
ATOM 812 C C . GLU B 1 8 ? 26.318 8.878 16.995 1.00 12.01 4 GLU B C 1
ATOM 813 O O . GLU B 1 8 ? 25.944 9.363 18.046 1.00 12.99 4 GLU B O 1
ATOM 819 N N . GLU B 1 9 ? 26.499 9.612 15.907 1.00 12.75 5 GLU B N 1
ATOM 820 C CA . GLU B 1 9 ? 26.247 11.038 15.895 1.00 11.90 5 GLU B CA 1
ATOM 821 C C . GLU B 1 9 ? 24.700 11.247 16.015 1.00 11.13 5 GLU B C 1
ATOM 822 O O . GLU B 1 9 ? 24.273 12.168 16.706 1.00 12.29 5 GLU B O 1
ATOM 828 N N . HIS B 1 10 ? 23.944 10.417 15.363 1.00 12.97 6 HIS B N 1
ATOM 829 C CA . HIS B 1 10 ? 22.458 10.512 15.457 1.00 12.82 6 HIS B CA 1
ATOM 830 C C . HIS B 1 10 ? 21.968 10.238 16.850 1.00 14.41 6 HIS B C 1
ATOM 831 O O . HIS B 1 10 ? 21.005 10.956 17.338 1.00 13.96 6 HIS B O 1
ATOM 838 N N . LEU B 1 11 ? 22.526 9.199 17.486 1.00 13.41 7 LEU B N 1
ATOM 839 C CA . LEU B 1 11 ? 22.172 8.916 18.890 1.00 15.78 7 LEU B CA 1
ATOM 840 C C . LEU B 1 11 ? 22.488 10.135 19.788 1.00 15.20 7 LEU B C 1
ATOM 841 O O . LEU B 1 11 ? 21.644 10.565 20.588 1.00 15.23 7 LEU B O 1
ATOM 846 N N . GLU B 1 12 ? 23.728 10.650 19.736 1.00 14.96 8 GLU B N 1
ATOM 847 C CA . GLU B 1 12 ? 24.098 11.834 20.458 1.00 15.77 8 GLU B CA 1
ATOM 848 C C . GLU B 1 12 ? 23.152 13.037 20.183 1.00 15.16 8 GLU B C 1
ATOM 849 O O . GLU B 1 12 ? 22.872 13.809 21.131 1.00 13.15 8 GLU B O 1
ATOM 855 N N . GLY B 1 13 ? 22.624 13.106 18.957 1.00 14.90 9 GLY B N 1
ATOM 856 C CA . GLY B 1 13 ? 21.860 14.228 18.416 1.00 16.28 9 GLY B CA 1
ATOM 857 C C . GLY B 1 13 ? 20.494 14.220 19.096 1.00 16.33 9 GLY B C 1
ATOM 858 O O . GLY B 1 13 ? 20.023 15.250 19.537 1.00 15.88 9 GLY B O 1
ATOM 859 N N . ILE B 1 14 ? 19.979 13.022 19.278 1.00 15.89 10 ILE B N 1
ATOM 860 C CA . ILE B 1 14 ? 18.717 12.765 19.972 1.00 15.79 10 ILE B CA 1
ATOM 861 C C . ILE B 1 14 ? 18.840 13.070 21.461 1.00 15.34 10 ILE B C 1
ATOM 862 O O . ILE B 1 14 ? 18.002 13.762 22.066 1.00 14.69 10 ILE B O 1
ATOM 867 N N . VAL B 1 15 ? 19.924 12.625 22.093 1.00 15.00 11 VAL B N 1
ATOM 868 C CA . VAL B 1 15 ? 20.214 13.030 23.456 1.00 16.15 11 VAL B CA 1
ATOM 869 C C . VAL B 1 15 ? 20.270 14.562 23.583 1.00 15.40 11 VAL B C 1
ATOM 870 O O . VAL B 1 15 ? 19.670 15.129 24.517 1.00 15.47 11 VAL B O 1
ATOM 874 N N . ASN B 1 16 ? 20.988 15.208 22.661 1.00 16.01 12 ASN B N 1
ATOM 875 C CA . ASN B 1 16 ? 21.197 16.637 22.614 1.00 15.26 12 ASN B CA 1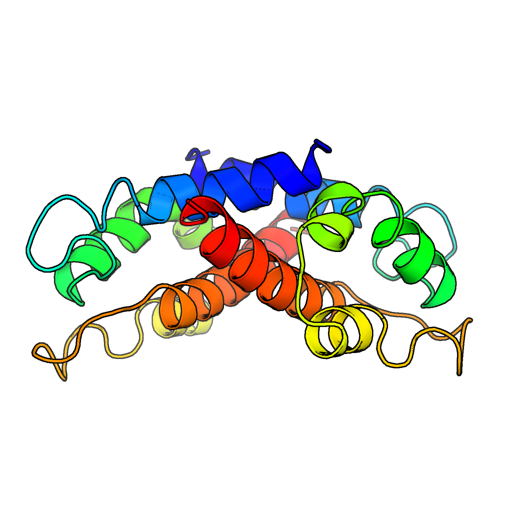
ATOM 876 C C . ASN B 1 16 ? 19.897 17.414 22.591 1.00 16.36 12 ASN B C 1
ATOM 877 O O . ASN B 1 16 ? 19.761 18.417 23.375 1.00 15.57 12 ASN B O 1
ATOM 882 N N . ILE B 1 17 ? 18.931 16.870 21.848 1.00 15.54 13 ILE B N 1
ATOM 883 C CA . ILE B 1 17 ? 17.623 17.533 21.674 1.00 16.59 13 ILE B CA 1
ATOM 884 C C . ILE B 1 17 ? 16.820 17.407 22.969 1.00 15.41 13 ILE B C 1
ATOM 885 O O . ILE B 1 17 ? 16.228 18.418 23.442 1.00 14.82 13 ILE B O 1
ATOM 890 N N . PHE B 1 18 ? 16.816 16.224 23.545 1.00 15.98 14 PHE B N 1
ATOM 891 C CA . PHE B 1 18 ? 16.250 16.068 24.884 1.00 16.84 14 PHE B CA 1
ATOM 892 C C . PHE B 1 18 ? 16.780 17.070 25.893 1.00 16.42 14 PHE B C 1
ATOM 893 O O . PHE B 1 18 ? 16.009 17.744 26.575 1.00 13.76 14 PHE B O 1
ATOM 901 N N . HIS B 1 19 ? 18.103 17.195 25.965 1.00 15.76 15 HIS B N 1
ATOM 902 C CA . HIS B 1 19 ? 18.755 18.031 26.906 1.00 17.39 15 HIS B CA 1
ATOM 903 C C . HIS B 1 19 ? 18.499 19.525 26.710 1.00 16.67 15 HIS B C 1
ATOM 904 O O . HIS B 1 19 ? 18.375 20.275 27.701 1.00 16.01 15 HIS B O 1
ATOM 911 N N A GLN B 1 20 ? 18.412 19.987 25.464 0.50 16.57 16 GLN B N 1
ATOM 912 N N B GLN B 1 20 ? 18.450 19.959 25.452 0.50 16.53 16 GLN B N 1
ATOM 913 C CA A GLN B 1 20 ? 18.153 21.417 25.209 0.50 16.69 16 GLN B CA 1
ATOM 914 C CA B GLN B 1 20 ? 18.144 21.352 25.134 0.50 16.53 16 GLN B CA 1
ATOM 915 C C A GLN B 1 20 ? 16.747 21.830 25.679 0.50 16.17 16 GLN B C 1
ATOM 916 C C B GLN B 1 20 ? 16.821 21.748 25.817 0.50 16.27 16 GLN B C 1
ATOM 917 O O A GLN B 1 20 ? 16.460 23.041 25.776 0.50 15.68 16 GLN B O 1
ATOM 918 O O B GLN B 1 20 ? 16.682 22.846 26.300 0.50 17.30 16 GLN B O 1
ATOM 929 N N . TYR B 1 21 ? 15.862 20.836 25.824 1.00 15.73 17 TYR B N 1
ATOM 930 C CA . TYR B 1 21 ? 14.600 21.015 26.595 1.00 15.81 17 TYR B CA 1
ATOM 931 C C . TYR B 1 21 ? 14.700 20.765 28.119 1.00 14.73 17 TYR B C 1
ATOM 932 O O . TYR B 1 21 ? 14.181 21.570 28.885 1.00 15.34 17 TYR B O 1
ATOM 941 N N . SER B 1 22 ? 15.300 19.655 28.546 1.00 14.95 18 SER B N 1
ATOM 942 C CA . SER B 1 22 ? 15.289 19.244 29.957 1.00 15.71 18 SER B CA 1
ATOM 943 C C . SER B 1 22 ? 16.030 20.264 30.861 1.00 13.81 18 SER B C 1
ATOM 944 O O . SER B 1 22 ? 15.672 20.429 32.011 1.00 13.80 18 SER B O 1
ATOM 947 N N A VAL B 1 23 ? 17.065 20.925 30.342 0.50 13.87 19 VAL B N 1
ATOM 948 N N B VAL B 1 23 ? 17.059 20.898 30.289 0.50 13.19 19 VAL B N 1
ATOM 949 C CA A VAL B 1 23 ? 17.849 21.888 31.121 0.50 14.52 19 VAL B CA 1
ATOM 950 C CA B VAL B 1 23 ? 17.890 21.918 30.930 0.50 12.94 19 VAL B CA 1
ATOM 951 C C A VAL B 1 23 ? 17.149 23.202 31.446 0.50 13.74 19 VAL B C 1
ATOM 952 C C B VAL B 1 23 ? 17.154 23.160 31.418 0.50 13.05 19 VAL B C 1
ATOM 953 O O A VAL B 1 23 ? 17.630 23.968 32.282 0.50 15.26 19 VAL B O 1
ATOM 954 O O B VAL B 1 23 ? 17.595 23.805 32.359 0.50 14.68 19 VAL B O 1
ATOM 961 N N . ARG B 1 24 ? 16.059 23.489 30.740 1.00 13.11 20 ARG B N 1
ATOM 962 C CA . ARG B 1 24 ? 15.377 24.766 30.867 1.00 11.83 20 ARG B CA 1
ATOM 963 C C . ARG B 1 24 ? 14.801 25.121 32.260 1.00 11.95 20 ARG B C 1
ATOM 964 O O . ARG B 1 24 ? 14.988 26.230 32.728 1.00 11.79 20 ARG B O 1
ATOM 972 N N . LYS B 1 25 ? 14.095 24.170 32.850 1.00 11.13 21 LYS B N 1
ATOM 973 C CA . LYS B 1 25 ? 13.426 24.357 34.122 1.00 12.42 21 LYS B CA 1
ATOM 974 C C . LYS B 1 25 ? 13.503 23.123 34.994 1.00 10.28 21 LYS B C 1
ATOM 975 O O . LYS B 1 25 ? 13.879 22.040 34.532 1.00 10.29 21 LYS B O 1
ATOM 981 N N . GLY B 1 26 ? 13.123 23.312 36.270 1.00 10.11 22 GLY B N 1
ATOM 982 C CA . GLY B 1 26 ? 13.101 22.205 37.234 1.00 9.00 22 GLY B CA 1
ATOM 983 C C . GLY B 1 26 ? 14.416 21.445 37.211 1.00 8.90 22 GLY B C 1
ATOM 984 O O . GLY B 1 26 ? 15.441 22.054 37.033 1.00 8.30 22 GLY B O 1
ATOM 985 N N . HIS B 1 27 ? 14.343 20.120 37.314 1.00 9.14 23 HIS B N 1
ATOM 986 C CA . HIS B 1 27 ? 15.491 19.267 37.295 1.00 9.83 23 HIS B CA 1
ATOM 987 C C . HIS B 1 27 ? 16.033 19.282 35.869 1.00 10.74 23 HIS B C 1
ATOM 988 O O . HIS B 1 27 ? 15.296 19.116 34.899 1.00 10.47 23 HIS B O 1
ATOM 995 N N . PHE B 1 28 ? 17.345 19.432 35.745 1.00 10.96 24 PHE B N 1
ATOM 996 C CA . PHE B 1 28 ? 17.977 19.631 34.489 1.00 11.48 24 PHE B CA 1
ATOM 997 C C . PHE B 1 28 ? 17.818 18.452 33.515 1.00 11.34 24 PHE B C 1
ATOM 998 O O . PHE B 1 28 ? 18.192 18.583 32.386 1.00 13.09 24 PHE B O 1
ATOM 1006 N N . ASP B 1 29 ? 17.420 17.284 34.010 1.00 12.05 25 ASP B N 1
ATOM 1007 C CA . ASP B 1 29 ? 17.421 16.033 33.248 1.00 12.12 25 ASP B CA 1
ATOM 1008 C C . ASP B 1 29 ? 16.037 15.409 33.067 1.00 12.09 25 ASP B C 1
ATOM 1009 O O . ASP B 1 29 ? 15.932 14.248 32.638 1.00 13.70 25 ASP B O 1
ATOM 1014 N N . THR B 1 30 ? 15.009 16.141 33.416 1.00 12.22 26 THR B N 1
ATOM 1015 C CA . THR B 1 30 ? 13.671 15.675 33.144 1.00 12.15 26 THR B CA 1
ATOM 1016 C C . THR B 1 30 ? 12.898 16.810 32.573 1.00 12.36 26 THR B C 1
ATOM 1017 O O . THR B 1 30 ? 13.399 17.978 32.529 1.00 12.18 26 THR B O 1
ATOM 1021 N N . LEU B 1 31 ? 11.666 16.484 32.151 1.00 11.03 27 LEU B N 1
ATOM 1022 C CA . LEU B 1 31 ? 10.750 17.401 31.523 1.00 11.84 27 LEU B CA 1
ATOM 1023 C C . LEU B 1 31 ? 9.457 17.180 32.238 1.00 11.11 27 LEU B C 1
ATOM 1024 O O . LEU B 1 31 ? 9.217 16.061 32.655 1.00 12.68 27 LEU B O 1
ATOM 1029 N N . SER B 1 32 ? 8.644 18.212 32.391 1.00 12.42 28 SER B N 1
ATOM 1030 C CA . SER B 1 32 ? 7.217 18.041 32.729 1.00 12.37 28 SER B CA 1
ATOM 1031 C C . SER B 1 32 ? 6.468 17.494 31.519 1.00 12.68 28 SER B C 1
ATOM 1032 O O . SER B 1 32 ? 6.958 17.516 30.410 1.00 13.03 28 SER B O 1
ATOM 1035 N N . LYS B 1 33 ? 5.245 17.056 31.743 1.00 12.42 29 LYS B N 1
ATOM 1036 C CA . LYS B 1 33 ? 4.457 16.474 30.662 1.00 12.08 29 LYS B CA 1
ATOM 1037 C C . LYS B 1 33 ? 4.106 17.589 29.680 1.00 12.09 29 LYS B C 1
ATOM 1038 O O . LYS B 1 33 ? 4.133 17.364 28.476 1.00 11.57 29 LYS B O 1
ATOM 1044 N N . GLY B 1 34 ? 3.757 18.776 30.208 1.00 10.69 30 GLY B N 1
ATOM 1045 C CA . GLY B 1 34 ? 3.610 19.965 29.383 1.00 10.94 30 GLY B CA 1
ATOM 1046 C C . GLY B 1 34 ? 4.753 20.334 28.456 1.00 11.80 30 GLY B C 1
ATOM 1047 O O . GLY B 1 34 ? 4.513 20.726 27.307 1.00 12.34 30 GLY B O 1
ATOM 1048 N N . GLU B 1 35 ? 5.995 20.217 28.938 1.00 11.42 31 GLU B N 1
ATOM 1049 C CA . GLU B 1 35 ? 7.190 20.466 28.130 1.00 11.15 31 GLU B CA 1
ATOM 1050 C C . GLU B 1 35 ? 7.432 19.347 27.082 1.00 10.47 31 GLU B C 1
ATOM 1051 O O . GLU B 1 35 ? 7.799 19.633 25.943 1.00 10.84 31 GLU B O 1
ATOM 1057 N N . LEU B 1 36 ? 7.195 18.099 27.472 1.00 9.78 32 LEU B N 1
ATOM 1058 C CA . LEU B 1 36 ? 7.230 17.006 26.534 1.00 10.07 32 LEU B CA 1
ATOM 1059 C C . LEU B 1 36 ? 6.356 17.218 25.339 1.00 11.22 32 LEU B C 1
ATOM 1060 O O . LEU B 1 36 ? 6.829 16.983 24.209 1.00 11.14 32 LEU B O 1
ATOM 1065 N N . LYS B 1 37 ? 5.081 17.556 25.626 1.00 10.60 33 LYS B N 1
ATOM 1066 C CA . LYS B 1 37 ? 4.033 17.863 24.644 1.00 12.31 33 LYS B CA 1
ATOM 1067 C C . LYS B 1 37 ? 4.465 18.971 23.657 1.00 12.05 33 LYS B C 1
ATOM 1068 O O . LYS B 1 37 ? 4.257 18.842 22.453 1.00 9.08 33 LYS B O 1
ATOM 1071 N N . GLN B 1 38 ? 5.100 20.031 24.177 1.00 12.77 34 GLN B N 1
ATOM 1072 C CA . GLN B 1 38 ? 5.645 21.098 23.329 1.00 13.53 34 GLN B CA 1
ATOM 1073 C C . GLN B 1 38 ? 6.763 20.529 22.463 1.00 13.22 34 GLN B C 1
ATOM 1074 O O . GLN B 1 38 ? 6.793 20.732 21.241 1.00 12.21 34 GLN B O 1
ATOM 1080 N N . LEU B 1 39 ? 7.677 19.792 23.087 1.00 14.01 35 LEU B N 1
ATOM 1081 C CA . LEU B 1 39 ? 8.726 19.122 22.344 1.00 14.56 35 LEU B CA 1
ATOM 1082 C C . LEU B 1 39 ? 8.192 18.265 21.168 1.00 14.58 35 LEU B C 1
ATOM 1083 O O . LEU B 1 39 ? 8.615 18.427 19.999 1.00 15.70 35 LEU B O 1
ATOM 1088 N N . LEU B 1 40 ? 7.262 17.372 21.475 1.00 14.80 36 LEU B N 1
ATOM 1089 C CA . LEU B 1 40 ? 6.649 16.497 20.447 1.00 13.62 36 LEU B CA 1
ATOM 1090 C C . LEU B 1 40 ? 5.940 17.267 19.336 1.00 12.37 36 LEU B C 1
ATOM 1091 O O . LEU B 1 40 ? 6.141 16.956 18.161 1.00 12.41 36 LEU B O 1
ATOM 1096 N N . THR B 1 41 ? 5.135 18.258 19.692 1.00 12.85 37 THR B N 1
ATOM 1097 C CA . THR B 1 41 ? 4.349 19.040 18.736 1.00 12.73 37 THR B CA 1
ATOM 1098 C C . THR B 1 41 ? 5.250 19.770 17.738 1.00 12.72 37 THR B C 1
ATOM 1099 O O . THR B 1 41 ? 4.890 19.875 16.566 1.00 10.76 37 THR B O 1
ATOM 1103 N N . LYS B 1 42 ? 6.451 20.191 18.186 1.00 10.56 38 LYS B N 1
ATOM 1104 C CA . LYS B 1 42 ? 7.327 21.015 17.346 1.00 11.45 38 LYS B CA 1
ATOM 1105 C C . LYS B 1 42 ? 8.342 20.107 16.674 1.00 10.09 38 LYS B C 1
ATOM 1106 O O . LYS B 1 42 ? 8.513 20.148 15.451 1.00 10.03 38 LYS B O 1
ATOM 1112 N N . GLU B 1 43 ? 8.939 19.248 17.459 1.00 10.59 39 GLU B N 1
ATOM 1113 C CA . GLU B 1 43 ? 10.122 18.533 16.954 1.00 11.65 39 GLU B CA 1
ATOM 1114 C C . GLU B 1 43 ? 9.699 17.330 16.080 1.00 12.29 39 GLU B C 1
ATOM 1115 O O . GLU B 1 43 ? 10.486 16.885 15.282 1.00 14.11 39 GLU B O 1
ATOM 1121 N N . LEU B 1 44 ? 8.447 16.900 16.192 1.00 12.49 40 LEU B N 1
ATOM 1122 C CA . LEU B 1 44 ? 7.837 15.818 15.351 1.00 13.00 40 LEU B CA 1
ATOM 1123 C C . LEU B 1 44 ? 6.715 16.325 14.484 1.00 12.87 40 LEU B C 1
ATOM 1124 O O . LEU B 1 44 ? 5.911 15.547 14.015 1.00 14.51 40 LEU B O 1
ATOM 1129 N N . ALA B 1 45 ? 6.690 17.628 14.216 1.00 12.07 41 ALA B N 1
ATOM 1130 C CA . ALA B 1 45 ? 5.569 18.248 13.489 1.00 11.62 41 ALA B CA 1
ATOM 1131 C C . ALA B 1 45 ? 5.352 17.552 12.134 1.00 12.12 41 ALA B C 1
ATOM 1132 O O . ALA B 1 45 ? 4.259 17.303 11.739 1.00 11.93 41 ALA B O 1
ATOM 1134 N N . ASN B 1 46 ? 6.425 17.233 11.420 1.00 12.53 42 ASN B N 1
ATOM 1135 C CA . ASN B 1 46 ? 6.237 16.613 10.085 1.00 14.03 42 ASN B CA 1
ATOM 1136 C C . ASN B 1 46 ? 5.849 15.156 10.162 1.00 13.41 42 ASN B C 1
ATOM 1137 O O . ASN B 1 46 ? 4.804 14.739 9.548 1.00 13.80 42 ASN B O 1
ATOM 1142 N N . THR B 1 47 ? 6.580 14.450 11.031 1.00 10.86 43 THR B N 1
ATOM 1143 C CA . THR B 1 47 ? 6.372 13.057 11.334 1.00 9.41 43 THR B CA 1
ATOM 1144 C C . THR B 1 47 ? 4.936 12.955 11.679 1.00 8.75 43 THR B C 1
ATOM 1145 O O . THR B 1 47 ? 4.305 12.173 11.064 1.00 12.94 43 THR B O 1
ATOM 1149 N N . ILE B 1 48 ? 4.443 13.835 12.558 1.00 8.78 44 ILE B N 1
ATOM 1150 C CA . ILE B 1 48 ? 2.966 13.789 12.911 1.00 7.22 44 ILE B CA 1
ATOM 1151 C C . ILE B 1 48 ? 2.057 14.081 11.763 1.00 11.58 44 ILE B C 1
ATOM 1152 O O . ILE B 1 48 ? 0.991 13.410 11.638 1.00 4.99 44 ILE B O 1
ATOM 1157 N N . LYS B 1 49 ? 2.380 15.074 10.941 1.00 11.95 45 LYS B N 1
ATOM 1158 C CA . LYS B 1 49 ? 1.503 15.377 9.803 1.00 14.07 45 LYS B CA 1
ATOM 1159 C C . LYS B 1 49 ? 1.356 14.186 8.830 1.00 12.04 45 LYS B C 1
ATOM 1160 O O . LYS B 1 49 ? 0.329 13.925 8.228 1.00 11.88 45 LYS B O 1
ATOM 1166 N N . ASN B 1 50 ? 2.397 13.431 8.694 1.00 8.69 46 ASN B N 1
ATOM 1167 C CA . ASN B 1 50 ? 2.467 12.386 7.699 1.00 7.90 46 ASN B CA 1
ATOM 1168 C C . ASN B 1 50 ? 1.964 11.005 8.162 1.00 5.69 46 ASN B C 1
ATOM 1169 O O . ASN B 1 50 ? 2.055 10.033 7.378 1.00 6.96 46 ASN B O 1
ATOM 1174 N N . ILE B 1 51 ? 1.595 10.870 9.451 1.00 3.37 47 ILE B N 1
ATOM 1175 C CA . ILE B 1 51 ? 1.319 9.558 10.048 1.00 3.08 47 ILE B CA 1
ATOM 1176 C C . ILE B 1 51 ? -0.073 9.392 9.568 1.00 5.29 47 ILE B C 1
ATOM 1177 O O . ILE B 1 51 ? -0.789 10.247 9.868 1.00 9.34 47 ILE B O 1
ATOM 1182 N N . LYS B 1 52 ? -0.378 8.322 8.880 1.00 6.43 48 LYS B N 1
ATOM 1183 C CA . LYS B 1 52 ? -1.783 8.186 8.353 1.00 6.69 48 LYS B CA 1
ATOM 1184 C C . LYS B 1 52 ? -2.683 7.397 9.307 1.00 7.55 48 LYS B C 1
ATOM 1185 O O . LYS B 1 52 ? -3.939 7.466 9.132 1.00 6.73 48 LYS B O 1
ATOM 1188 N N . ASP B 1 53 ? -2.134 6.761 10.357 1.00 7.41 49 ASP B N 1
ATOM 1189 C CA . ASP B 1 53 ? -3.037 6.138 11.431 1.00 3.68 49 ASP B CA 1
ATOM 1190 C C . ASP B 1 53 ? -2.932 6.976 12.748 1.00 2.59 49 ASP B C 1
ATOM 1191 O O . ASP B 1 53 ? -1.892 7.073 13.485 1.00 2.00 49 ASP B O 1
ATOM 1196 N N . LYS B 1 54 ? -3.931 7.753 13.014 1.00 2.00 50 LYS B N 1
ATOM 1197 C CA . LYS B 1 54 ? -4.026 8.545 14.213 1.00 2.00 50 LYS B CA 1
ATOM 1198 C C . LYS B 1 54 ? -4.004 7.739 15.511 1.00 2.00 50 LYS B C 1
ATOM 1199 O O . LYS B 1 54 ? -4.185 8.337 16.583 1.00 2.00 50 LYS B O 1
ATOM 1205 N N . ALA B 1 55 ? -3.926 6.411 15.499 1.00 2.00 51 ALA B N 1
ATOM 1206 C CA . ALA B 1 55 ? -3.797 5.713 16.808 1.00 2.00 51 ALA B CA 1
ATOM 1207 C C . ALA B 1 55 ? -2.404 5.977 17.142 1.00 2.00 51 ALA B C 1
ATOM 1208 O O . ALA B 1 55 ? -1.996 5.816 18.262 1.00 2.00 51 ALA B O 1
ATOM 1210 N N . VAL B 1 56 ? -1.734 6.206 16.093 1.00 2.00 52 VAL B N 1
ATOM 1211 C CA . VAL B 1 56 ? -0.239 6.321 16.313 1.00 2.00 52 VAL B CA 1
ATOM 1212 C C . VAL B 1 56 ? 0.082 7.693 17.007 1.00 3.23 52 VAL B C 1
ATOM 1213 O O . VAL B 1 56 ? 1.097 7.848 17.857 1.00 3.51 52 VAL B O 1
ATOM 1217 N N . ILE B 1 57 ? -0.568 8.746 16.517 1.00 2.00 53 ILE B N 1
ATOM 1218 C CA . ILE B 1 57 ? -0.556 10.080 17.156 1.00 2.00 53 ILE B CA 1
ATOM 1219 C C . ILE B 1 57 ? -1.057 9.957 18.546 1.00 2.00 53 ILE B C 1
ATOM 1220 O O . ILE B 1 57 ? -0.443 10.210 19.528 1.00 2.00 53 ILE B O 1
ATOM 1225 N N . ASP B 1 58 ? -2.369 9.666 18.746 1.00 2.00 54 ASP B N 1
ATOM 1226 C CA . ASP B 1 58 ? -2.672 9.423 20.099 1.00 2.00 54 ASP B CA 1
ATOM 1227 C C . ASP B 1 58 ? -1.627 8.693 21.025 1.00 6.51 54 ASP B C 1
ATOM 1228 O O . ASP B 1 58 ? -1.369 9.159 22.158 1.00 9.44 54 ASP B O 1
ATOM 1233 N N . GLU B 1 59 ? -0.891 7.705 20.501 1.00 9.64 55 GLU B N 1
ATOM 1234 C CA . GLU B 1 59 ? 0.040 6.908 21.279 1.00 12.36 55 GLU B CA 1
ATOM 1235 C C . GLU B 1 59 ? 1.256 7.764 21.644 1.00 13.43 55 GLU B C 1
ATOM 1236 O O . GLU B 1 59 ? 1.780 7.677 22.785 1.00 15.54 55 GLU B O 1
ATOM 1242 N N . ILE B 1 60 ? 1.683 8.631 20.721 1.00 13.05 56 ILE B N 1
ATOM 1243 C CA . ILE B 1 60 ? 2.756 9.577 21.053 1.00 13.44 56 ILE B CA 1
ATOM 1244 C C . ILE B 1 60 ? 2.348 10.495 22.213 1.00 14.42 56 ILE B C 1
ATOM 1245 O O . ILE B 1 60 ? 3.168 10.831 23.069 1.00 17.19 56 ILE B O 1
ATOM 1250 N N . PHE B 1 61 ? 1.085 10.938 22.204 1.00 15.78 57 PHE B N 1
ATOM 1251 C CA . PHE B 1 61 ? 0.608 11.898 23.194 1.00 17.32 57 PHE B CA 1
ATOM 1252 C C . PHE B 1 61 ? -0.062 11.247 24.396 1.00 18.01 57 PHE B C 1
ATOM 1253 O O . PHE B 1 61 ? -0.669 11.951 25.198 1.00 19.69 57 PHE B O 1
ATOM 1261 N N . GLN B 1 62 ? 0.063 9.923 24.565 1.00 18.10 58 GLN B N 1
ATOM 1262 C CA . GLN B 1 62 ? -0.829 9.239 25.555 1.00 18.24 58 GLN B CA 1
ATOM 1263 C C . GLN B 1 62 ? -0.451 9.678 26.979 1.00 17.40 58 GLN B C 1
ATOM 1264 O O . GLN B 1 62 ? 0.696 9.578 27.378 1.00 17.86 58 GLN B O 1
ATOM 1270 N N . GLY B 1 63 ? -1.415 10.176 27.734 1.00 16.51 59 GLY B N 1
ATOM 1271 C CA . GLY B 1 63 ? -1.220 10.412 29.154 1.00 16.02 59 GLY B CA 1
ATOM 1272 C C . GLY B 1 63 ? -0.485 11.688 29.508 1.00 16.13 59 GLY B C 1
ATOM 1273 O O . GLY B 1 63 ? -0.256 11.929 30.688 1.00 17.37 59 GLY B O 1
ATOM 1274 N N . LEU B 1 64 ? -0.111 12.499 28.512 1.00 16.58 60 LEU B N 1
ATOM 1275 C CA . LEU B 1 64 ? 0.522 13.811 28.757 1.00 15.33 60 LEU B CA 1
ATOM 1276 C C . LEU B 1 64 ? -0.408 14.905 29.319 1.00 15.06 60 LEU B C 1
ATOM 1277 O O . LEU B 1 64 ? 0.021 16.047 29.506 1.00 13.00 60 LEU B O 1
ATOM 1282 N N . ASP B 1 65 ? -1.683 14.554 29.589 1.00 13.88 61 ASP B N 1
ATOM 1283 C CA . ASP B 1 65 ? -2.670 15.430 30.239 1.00 14.64 61 ASP B CA 1
ATOM 1284 C C . ASP B 1 65 ? -3.173 14.934 31.597 1.00 14.27 61 ASP B C 1
ATOM 1285 O O . ASP B 1 65 ? -4.290 15.260 32.025 1.00 12.70 61 ASP B O 1
ATOM 1290 N N . ALA B 1 66 ? -2.392 14.103 32.265 1.00 14.89 62 ALA B N 1
ATOM 1291 C CA . ALA B 1 66 ? -2.722 13.663 33.607 1.00 15.99 62 ALA B CA 1
ATOM 1292 C C . ALA B 1 66 ? -1.464 13.213 34.333 1.00 17.22 62 ALA B C 1
ATOM 1293 O O . ALA B 1 66 ? -0.389 13.138 33.719 1.00 15.96 62 ALA B O 1
ATOM 1295 N N . ASN B 1 67 ? -1.567 12.968 35.642 1.00 18.25 63 ASN B N 1
ATOM 1296 C CA . ASN B 1 67 ? -0.349 12.705 36.438 1.00 19.14 63 ASN B CA 1
ATOM 1297 C C . ASN B 1 67 ? 0.711 13.788 36.197 1.00 19.34 63 ASN B C 1
ATOM 1298 O O . ASN B 1 67 ? 1.902 13.492 36.029 1.00 18.47 63 ASN B O 1
ATOM 1303 N N . GLN B 1 68 ? 0.268 15.045 36.208 1.00 19.49 64 GLN B N 1
ATOM 1304 C CA . GLN B 1 68 ? 1.133 16.210 35.884 1.00 19.76 64 GLN B CA 1
ATOM 1305 C C . GLN B 1 68 ? 2.327 16.391 36.847 1.00 19.72 64 GLN B C 1
ATOM 1306 O O . GLN B 1 68 ? 3.360 16.990 36.488 1.00 21.25 64 GLN B O 1
ATOM 1312 N N . ASP B 1 69 ? 2.182 15.863 38.059 1.00 20.41 65 ASP B N 1
ATOM 1313 C CA . ASP B 1 69 ? 3.263 15.818 39.069 1.00 20.72 65 ASP B CA 1
ATOM 1314 C C . ASP B 1 69 ? 4.415 14.873 38.688 1.00 20.27 65 ASP B C 1
ATOM 1315 O O . ASP B 1 69 ? 5.564 15.046 39.135 1.00 21.13 65 ASP B O 1
ATOM 1320 N N . GLU B 1 70 ? 4.122 13.875 37.865 1.00 19.46 66 GLU B N 1
ATOM 1321 C CA . GLU B 1 70 ? 5.135 12.921 37.481 1.00 18.88 66 GLU B CA 1
ATOM 1322 C C . GLU B 1 70 ? 5.918 13.469 36.271 1.00 17.85 66 GLU B C 1
ATOM 1323 O O . GLU B 1 70 ? 5.330 13.891 35.265 1.00 17.37 66 GLU B O 1
ATOM 1329 N N . GLN B 1 71 ? 7.251 13.479 36.373 1.00 16.42 67 GLN B N 1
ATOM 1330 C CA . GLN B 1 71 ? 8.115 14.059 35.362 1.00 15.83 67 GLN B CA 1
ATOM 1331 C C . GLN B 1 71 ? 8.550 13.010 34.331 1.00 15.01 67 GLN B C 1
ATOM 1332 O O . GLN B 1 71 ? 8.486 11.814 34.595 1.00 15.86 67 GLN B O 1
ATOM 1338 N N . VAL B 1 72 ? 9.048 13.476 33.196 1.00 14.51 68 VAL B N 1
ATOM 1339 C CA . VAL B 1 72 ? 9.436 12.611 32.113 1.00 12.42 68 VAL B CA 1
ATOM 1340 C C . VAL B 1 72 ? 10.928 12.477 32.063 1.00 11.92 68 VAL B C 1
ATOM 1341 O O . VAL B 1 72 ? 11.610 13.442 31.768 1.00 13.47 68 VAL B O 1
ATOM 1345 N N . ASP B 1 73 ? 11.437 11.300 32.347 1.00 12.16 69 ASP B N 1
ATOM 1346 C CA . ASP B 1 73 ? 12.880 11.075 32.195 1.00 12.52 69 ASP B CA 1
ATOM 1347 C C . ASP B 1 73 ? 13.258 10.607 30.784 1.00 12.53 69 ASP B C 1
ATOM 1348 O O . ASP B 1 73 ? 12.427 10.431 29.886 1.00 11.73 69 ASP B O 1
ATOM 1353 N N . PHE B 1 74 ? 14.549 10.467 30.555 1.00 11.50 70 PHE B N 1
ATOM 1354 C CA . PHE B 1 74 ? 14.996 10.121 29.260 1.00 12.17 70 PHE B CA 1
ATOM 1355 C C . PHE B 1 74 ? 14.461 8.718 28.835 1.00 13.28 70 PHE B C 1
ATOM 1356 O O . PHE B 1 74 ? 14.088 8.524 27.664 1.00 13.20 70 PHE B O 1
ATOM 1364 N N . GLN B 1 75 ? 14.379 7.783 29.791 1.00 12.89 71 GLN B N 1
ATOM 1365 C CA . GLN B 1 75 ? 13.877 6.441 29.515 1.00 13.62 71 GLN B CA 1
ATOM 1366 C C . GLN B 1 75 ? 12.513 6.517 28.858 1.00 13.26 71 GLN B C 1
ATOM 1367 O O . GLN B 1 75 ? 12.291 5.844 27.851 1.00 13.58 71 GLN B O 1
ATOM 1373 N N . GLU B 1 76 ? 11.639 7.354 29.404 1.00 12.88 72 GLU B N 1
ATOM 1374 C CA . GLU B 1 76 ? 10.287 7.564 28.877 1.00 13.55 72 GLU B CA 1
ATOM 1375 C C . GLU B 1 76 ? 10.363 8.245 27.516 1.00 13.79 72 GLU B C 1
ATOM 1376 O O . GLU B 1 76 ? 9.545 7.943 26.632 1.00 13.10 72 GLU B O 1
ATOM 1382 N N . PHE B 1 77 ? 11.399 9.070 27.319 1.00 11.77 73 PHE B N 1
ATOM 1383 C CA . PHE B 1 77 ? 11.589 9.730 26.041 1.00 11.76 73 PHE B CA 1
ATOM 1384 C C . PHE B 1 77 ? 12.003 8.709 24.981 1.00 11.67 73 PHE B C 1
ATOM 1385 O O . PHE B 1 77 ? 11.538 8.798 23.868 1.00 10.14 73 PHE B O 1
ATOM 1393 N N . ILE B 1 78 ? 12.941 7.813 25.310 1.00 12.94 74 ILE B N 1
ATOM 1394 C CA . ILE B 1 78 ? 13.357 6.707 24.418 1.00 12.28 74 ILE B CA 1
ATOM 1395 C C . ILE B 1 78 ? 12.130 5.957 23.853 1.00 13.23 74 ILE B C 1
ATOM 1396 O O . ILE B 1 78 ? 12.078 5.644 22.657 1.00 13.15 74 ILE B O 1
ATOM 1401 N N . SER B 1 79 ? 11.149 5.670 24.711 1.00 13.69 75 SER B N 1
ATOM 1402 C CA . SER B 1 79 ? 9.975 4.928 24.300 1.00 14.07 75 SER B CA 1
ATOM 1403 C C . SER B 1 79 ? 9.252 5.680 23.167 1.00 14.28 75 SER B C 1
ATOM 1404 O O . SER B 1 79 ? 8.797 5.058 22.207 1.00 12.70 75 SER B O 1
ATOM 1407 N N . LEU B 1 80 ? 9.196 7.007 23.291 1.00 14.06 76 LEU B N 1
ATOM 1408 C CA . LEU B 1 80 ? 8.502 7.890 22.320 1.00 13.22 76 LEU B CA 1
ATOM 1409 C C . LEU B 1 80 ? 9.393 8.012 21.083 1.00 10.91 76 LEU B C 1
ATOM 1410 O O . LEU B 1 80 ? 8.950 7.919 19.940 1.00 9.95 76 LEU B O 1
ATOM 1415 N N . VAL B 1 81 ? 10.696 8.106 21.239 1.00 10.47 77 VAL B N 1
ATOM 1416 C CA . VAL B 1 81 ? 11.469 8.050 20.109 1.00 9.65 77 VAL B CA 1
ATOM 1417 C C . VAL B 1 81 ? 11.239 6.754 19.280 1.00 10.99 77 VAL B C 1
ATOM 1418 O O . VAL B 1 81 ? 11.247 6.803 18.046 1.00 9.79 77 VAL B O 1
ATOM 1422 N N . ALA B 1 82 ? 11.022 5.619 19.955 1.00 11.13 78 ALA B N 1
ATOM 1423 C CA . ALA B 1 82 ? 10.910 4.301 19.300 1.00 12.31 78 ALA B CA 1
ATOM 1424 C C . ALA B 1 82 ? 9.711 4.292 18.432 1.00 11.25 78 ALA B C 1
ATOM 1425 O O . ALA B 1 82 ? 9.744 3.750 17.326 1.00 12.83 78 ALA B O 1
ATOM 1427 N N . ILE B 1 83 ? 8.645 4.867 18.962 1.00 12.32 79 ILE B N 1
ATOM 1428 C CA . ILE B 1 83 ? 7.400 5.045 18.237 1.00 12.39 79 ILE B CA 1
ATOM 1429 C C . ILE B 1 83 ? 7.584 5.934 17.021 1.00 13.77 79 ILE B C 1
ATOM 1430 O O . ILE B 1 83 ? 7.015 5.624 15.940 1.00 13.71 79 ILE B O 1
ATOM 1435 N N . ALA B 1 84 ? 8.406 6.994 17.151 1.00 13.94 80 ALA B N 1
ATOM 1436 C CA . ALA B 1 84 ?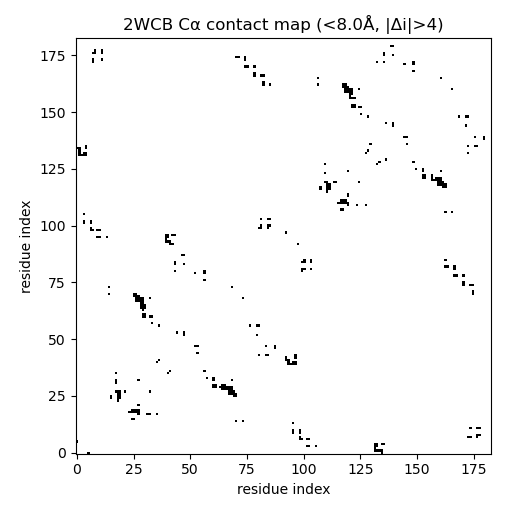 8.508 7.935 16.036 1.00 13.74 80 ALA B CA 1
ATOM 1437 C C . ALA B 1 84 ? 9.438 7.314 14.991 1.00 11.58 80 ALA B C 1
ATOM 1438 O O . ALA B 1 84 ? 9.322 7.554 13.813 1.00 11.03 80 ALA B O 1
ATOM 1440 N N . LEU B 1 85 ? 10.347 6.469 15.424 1.00 11.27 81 LEU B N 1
ATOM 1441 C CA . LEU B 1 85 ? 11.265 5.871 14.511 1.00 13.14 81 LEU B CA 1
ATOM 1442 C C . LEU B 1 85 ? 10.575 4.863 13.602 1.00 11.81 81 LEU B C 1
ATOM 1443 O O . LEU B 1 85 ? 10.962 4.777 12.419 1.00 11.09 81 LEU B O 1
ATOM 1448 N N . LYS B 1 86 ? 9.577 4.124 14.141 1.00 13.13 82 LYS B N 1
ATOM 1449 C CA . LYS B 1 86 ? 8.686 3.242 13.393 1.00 11.96 82 LYS B CA 1
ATOM 1450 C C . LYS B 1 86 ? 7.883 4.050 12.379 1.00 10.50 82 LYS B C 1
ATOM 1451 O O . LYS B 1 86 ? 7.880 3.676 11.202 1.00 6.52 82 LYS B O 1
ATOM 1457 N N . ALA B 1 87 ? 7.232 5.153 12.828 1.00 10.50 83 ALA B N 1
ATOM 1458 C CA . ALA B 1 87 ? 6.478 6.053 11.954 1.00 9.89 83 ALA B CA 1
ATOM 1459 C C . ALA B 1 87 ? 7.284 6.641 10.814 1.00 11.18 83 ALA B C 1
ATOM 1460 O O . ALA B 1 87 ? 6.822 6.677 9.690 1.00 10.13 83 ALA B O 1
ATOM 1462 N N . ALA B 1 88 ? 8.512 7.052 11.103 1.00 10.95 84 ALA B N 1
ATOM 1463 C CA . ALA B 1 88 ? 9.387 7.589 10.110 1.00 11.56 84 ALA B CA 1
ATOM 1464 C C . ALA B 1 88 ? 9.833 6.501 9.085 1.00 11.75 84 ALA B C 1
ATOM 1465 O O . ALA B 1 88 ? 9.999 6.798 7.874 1.00 9.75 84 ALA B O 1
ATOM 1467 N N . HIS B 1 89 ? 9.999 5.253 9.558 1.00 10.73 85 HIS B N 1
ATOM 1468 C CA . HIS B 1 89 ? 10.399 4.154 8.652 1.00 11.51 85 HIS B CA 1
ATOM 1469 C C . HIS B 1 89 ? 9.265 3.919 7.725 1.00 11.64 85 HIS B C 1
ATOM 1470 O O . HIS B 1 89 ? 9.354 3.897 6.496 1.00 12.79 85 HIS B O 1
ATOM 1477 N N . TYR B 1 90 ? 8.113 3.806 8.308 1.00 11.57 86 TYR B N 1
ATOM 1478 C CA . TYR B 1 90 ? 7.002 3.528 7.514 1.00 12.17 86 TYR B CA 1
ATOM 1479 C C . TYR B 1 90 ? 6.819 4.596 6.397 1.00 13.45 86 TYR B C 1
ATOM 1480 O O . TYR B 1 90 ? 6.495 4.292 5.231 1.00 13.13 86 TYR B O 1
ATOM 1489 N N . HIS B 1 91 ? 7.046 5.850 6.749 1.00 13.66 87 HIS B N 1
ATOM 1490 C CA . HIS B 1 91 ? 6.916 6.963 5.804 1.00 14.32 87 HIS B CA 1
ATOM 1491 C C . HIS B 1 91 ? 7.929 6.900 4.679 1.00 12.17 87 HIS B C 1
ATOM 1492 O O . HIS B 1 91 ? 7.618 7.275 3.558 1.00 12.98 87 HIS B O 1
ATOM 1499 N N . THR B 1 92 ? 9.112 6.358 4.915 1.00 13.32 88 THR B N 1
ATOM 1500 C CA . THR B 1 92 ? 10.018 6.186 3.822 1.00 12.84 88 THR B CA 1
ATOM 1501 C C . THR B 1 92 ? 9.550 5.200 2.762 1.00 14.00 88 THR B C 1
ATOM 1502 O O . THR B 1 92 ? 10.135 5.169 1.687 1.00 15.67 88 THR B O 1
ATOM 1506 N N . HIS B 1 93 ? 8.452 4.451 3.009 1.00 13.11 89 HIS B N 1
ATOM 1507 C CA . HIS B 1 93 ? 7.977 3.396 2.144 1.00 12.88 89 HIS B CA 1
ATOM 1508 C C . HIS B 1 93 ? 6.652 3.768 1.554 1.00 12.55 89 HIS B C 1
ATOM 1509 O O . HIS B 1 93 ? 6.143 3.031 0.775 1.00 14.56 89 HIS B O 1
ATOM 1516 N N . LYS B 1 94 ? 6.148 4.938 1.936 1.00 13.31 90 LYS B N 1
ATOM 1517 C CA . LYS B 1 94 ? 4.962 5.498 1.326 1.00 12.63 90 LYS B CA 1
ATOM 1518 C C . LYS B 1 94 ? 5.336 6.103 -0.012 1.00 12.07 90 LYS B C 1
ATOM 1519 O O . LYS B 1 94 ? 5.179 5.458 -1.041 1.00 13.71 90 LYS B O 1
#

GO terms:
  GO:0050786 RAGE receptor binding (F, IDA)
  GO:0050786 RAGE receptor binding (F, TAS)
  GO:0002548 monocyte chemotaxis (P, TAS)
  GO:0005507 copper ion binding (F, TAS)
  GO:0005509 calcium ion binding (F, TAS)
  GO:0005576 extracellular region (C, TAS)
  GO:0005829 cytosol (C, TAS)
  GO:0005856 cytoskeleton (C, TAS)
  GO:0005886 plasma membrane (C, TAS)
  GO:0042742 defense response to bacterium (P, TAS)
  GO:0043406 positive regulation of MAP kinase activity (P, TAS)
  GO:0008270 zinc ion binding (F, TAS)
  GO:0045087 innate immune response (P, TAS)
  GO:0045576 mast cell activation (P, TAS)
  GO:0030593 neutrophil chemotaxis (P, TAS)
  GO:0050832 defense response to fungus (P, TAS)
  GO:0050729 positive regulation of inflammatory response (P, TAS)
  GO:0005515 protein binding (F, IPI)
  GO:0006954 inflammatory response (P, TAS)
  GO:0034774 secretory granule lumen (C, TAS)

CATH classification: 1.10.238.10

Organism: Homo sapiens (NCBI:txid9606)

Sequence (183 aa):
STKLEEHLEEGIVNIFHQQYSVRKGHHFFDTLSKGELKQLLTTKELANTIKNIKDKAVIDEIFQGLDANQDEQVDFQEFISLVAIALKAAHYHTHKESTKLEEHLEGIVNIFHQQYSVVRKGHFDTLSKGELKQLLTKELANTIKNIKDKAVIDEIFQGLDANQDEQVDFQEFISLVAIALKAAHYHTHK

InterPro domains:
  IPR001751 S100/Calcium binding protein 7/8-like, conserved site [PS00303] (57-78)
  IPR002048 EF-hand domain [PS50222] (49-84)
  IPR011992 EF-hand domain pair [SSF47473] (1-91)
  IPR013787 S100/CaBP-9k-type, calcium binding, subdomain [PF01023] (4-47)
  IPR013787 S100/CaBP-9k-type, calcium binding, subdomain [SM01394] (4-46)